Protein AF-X1CIF4-F1 (afdb_monomer_lite)

Structure (mmCIF, N/CA/C/O backbone):
data_AF-X1CIF4-F1
#
_entry.id   AF-X1CIF4-F1
#
loop_
_atom_site.group_PDB
_atom_site.id
_atom_site.type_symbol
_atom_site.label_atom_id
_atom_site.label_alt_id
_atom_site.label_comp_id
_atom_site.label_asym_id
_atom_site.label_entity_id
_atom_site.label_seq_id
_atom_site.pdbx_PDB_ins_code
_atom_site.Cartn_x
_atom_site.Cartn_y
_atom_site.Cartn_z
_atom_site.occupancy
_atom_site.B_iso_or_equiv
_atom_site.auth_seq_id
_atom_site.auth_comp_id
_atom_site.auth_asym_id
_atom_site.auth_atom_id
_atom_site.pdbx_PDB_model_num
ATOM 1 N N . SER A 1 1 ? 12.830 -2.179 -26.660 1.00 57.66 1 SER A N 1
ATOM 2 C CA . SER A 1 1 ? 13.509 -2.215 -25.354 1.00 57.66 1 SER A CA 1
ATOM 3 C C . SER A 1 1 ? 12.675 -3.091 -24.446 1.00 57.66 1 SER A C 1
ATOM 5 O O . SER A 1 1 ? 11.475 -2.859 -24.382 1.00 57.66 1 SER A O 1
ATOM 7 N N . ASN A 1 2 ? 13.250 -4.143 -23.861 1.00 82.19 2 ASN A N 1
ATOM 8 C CA . ASN A 1 2 ? 12.521 -5.115 -23.036 1.00 82.19 2 ASN A CA 1
ATOM 9 C C . ASN A 1 2 ? 12.652 -4.720 -21.555 1.00 82.19 2 ASN A C 1
ATOM 11 O O . ASN A 1 2 ? 13.146 -5.490 -20.737 1.00 82.19 2 ASN A O 1
ATOM 15 N N . MET A 1 3 ? 12.320 -3.461 -21.254 1.00 91.31 3 MET A N 1
ATOM 16 C CA . MET A 1 3 ? 12.403 -2.921 -19.901 1.00 91.31 3 MET A CA 1
ATOM 17 C C . MET A 1 3 ? 11.246 -3.478 -19.066 1.00 91.31 3 MET A C 1
ATOM 19 O O . MET A 1 3 ? 10.124 -3.607 -19.554 1.00 91.31 3 MET A O 1
ATOM 23 N N . ARG A 1 4 ? 11.526 -3.835 -17.814 1.00 93.88 4 ARG A N 1
ATOM 24 C CA . ARG A 1 4 ? 10.533 -4.348 -16.864 1.00 93.88 4 ARG A CA 1
ATOM 25 C C . ARG A 1 4 ? 10.450 -3.397 -15.692 1.00 93.88 4 ARG A C 1
ATOM 27 O O . ARG A 1 4 ? 11.475 -3.061 -15.108 1.00 93.88 4 ARG A O 1
ATOM 34 N N . VAL A 1 5 ? 9.246 -2.957 -15.356 1.00 95.38 5 VAL A N 1
ATOM 35 C CA . VAL A 1 5 ? 9.036 -1.974 -14.293 1.00 95.38 5 VAL A CA 1
ATOM 36 C C . VAL A 1 5 ? 8.219 -2.615 -13.187 1.00 95.38 5 VAL A C 1
ATOM 38 O O . VAL A 1 5 ? 7.121 -3.105 -13.435 1.00 95.38 5 VAL A O 1
ATOM 41 N N . PHE A 1 6 ? 8.752 -2.600 -11.971 1.00 95.81 6 PHE A N 1
ATOM 42 C CA . PHE A 1 6 ? 8.104 -3.146 -10.785 1.00 95.81 6 PHE A CA 1
ATOM 43 C C . PHE A 1 6 ? 7.779 -2.042 -9.797 1.00 95.81 6 PHE A C 1
ATOM 45 O O . PHE A 1 6 ? 8.529 -1.080 -9.671 1.00 95.81 6 PHE A O 1
ATOM 52 N N . VAL A 1 7 ? 6.683 -2.213 -9.070 1.00 96.19 7 VAL A N 1
ATOM 53 C CA . VAL A 1 7 ? 6.239 -1.330 -7.995 1.00 96.19 7 VAL A CA 1
ATOM 54 C C . VAL A 1 7 ? 6.107 -2.154 -6.725 1.00 96.19 7 VAL A C 1
ATOM 56 O O . VAL A 1 7 ? 5.435 -3.183 -6.730 1.00 96.19 7 VAL A O 1
ATOM 59 N N . ASN A 1 8 ? 6.730 -1.681 -5.650 1.00 94.94 8 ASN A N 1
ATOM 60 C CA . ASN A 1 8 ? 6.744 -2.329 -4.344 1.00 94.94 8 ASN A CA 1
ATOM 61 C C . ASN A 1 8 ? 6.330 -1.346 -3.253 1.00 94.94 8 ASN A C 1
ATOM 63 O O . ASN A 1 8 ? 6.756 -0.193 -3.289 1.00 94.94 8 ASN A O 1
ATOM 67 N N . LEU A 1 9 ? 5.572 -1.800 -2.253 1.00 93.12 9 LEU A N 1
ATOM 68 C CA . LEU A 1 9 ? 5.252 -0.994 -1.070 1.00 93.12 9 LEU A CA 1
ATOM 69 C C . LEU A 1 9 ? 6.138 -1.356 0.120 1.00 93.12 9 LEU A C 1
ATOM 71 O O . LEU A 1 9 ? 6.246 -2.519 0.504 1.00 93.12 9 LEU A O 1
ATOM 75 N N . PHE A 1 10 ? 6.665 -0.323 0.766 1.00 92.38 10 PHE A N 1
ATOM 76 C CA . PHE A 1 10 ? 7.373 -0.395 2.034 1.00 92.38 10 PHE A CA 1
ATOM 77 C C . PHE A 1 10 ? 6.732 0.541 3.053 1.00 92.38 10 PHE A C 1
ATOM 79 O O . PHE A 1 10 ? 6.217 1.602 2.698 1.00 92.38 10 PHE A O 1
ATOM 86 N N . ILE A 1 11 ? 6.803 0.162 4.327 1.00 92.62 11 ILE A N 1
ATOM 87 C CA . ILE A 1 11 ? 6.421 1.027 5.441 1.00 92.62 11 ILE A CA 1
ATOM 88 C C . ILE A 1 11 ? 7.686 1.430 6.190 1.00 92.62 11 ILE A C 1
ATOM 90 O O . ILE A 1 11 ? 8.508 0.589 6.550 1.00 92.62 11 ILE A O 1
ATOM 94 N N . TYR A 1 12 ? 7.831 2.723 6.442 1.00 91.38 12 TYR A N 1
ATOM 95 C CA . TYR A 1 12 ? 8.906 3.286 7.243 1.00 91.38 12 TYR A CA 1
ATOM 96 C C . TYR A 1 12 ? 8.331 3.941 8.494 1.00 91.38 12 TYR A C 1
ATOM 98 O O . TYR A 1 12 ? 7.271 4.556 8.452 1.00 91.38 12 TYR A O 1
ATOM 106 N N . VAL A 1 13 ? 9.044 3.825 9.608 1.00 90.00 13 VAL A N 1
ATOM 107 C CA . VAL A 1 13 ? 8.746 4.525 10.859 1.00 90.00 13 VAL A CA 1
ATOM 108 C C . VAL A 1 13 ? 9.735 5.659 11.035 1.00 90.00 13 VAL A C 1
ATOM 110 O O . VAL A 1 13 ? 10.944 5.453 10.914 1.00 90.00 13 VAL A O 1
ATOM 113 N N . THR A 1 14 ? 9.230 6.839 11.374 1.00 88.25 14 THR A N 1
ATOM 114 C CA . THR A 1 14 ? 10.049 7.977 11.786 1.00 88.25 14 THR A CA 1
ATOM 115 C C . THR A 1 14 ? 9.887 8.210 13.286 1.00 88.25 14 THR A C 1
ATOM 117 O O . THR A 1 14 ? 8.774 8.269 13.811 1.00 88.25 14 THR A O 1
ATOM 120 N N . ALA A 1 15 ? 11.010 8.310 14.000 1.00 78.06 15 ALA A N 1
ATOM 121 C CA . ALA A 1 15 ? 11.046 8.332 15.468 1.00 78.06 15 ALA A CA 1
ATOM 122 C C . ALA A 1 15 ? 11.570 9.660 16.047 1.00 78.06 15 ALA A C 1
ATOM 124 O O . ALA A 1 15 ? 12.205 9.671 17.098 1.00 78.06 15 ALA A O 1
ATOM 125 N N . GLY A 1 16 ? 11.322 10.781 15.360 1.00 68.31 16 GLY A N 1
ATOM 126 C CA . GLY A 1 16 ? 11.931 12.068 15.701 1.00 68.31 16 GLY A CA 1
ATOM 127 C C . GLY A 1 16 ? 13.441 12.072 15.426 1.00 68.31 16 GLY A C 1
ATOM 128 O O . GLY A 1 16 ? 14.044 11.043 15.128 1.00 68.31 16 GLY A O 1
ATOM 129 N N . GLU A 1 17 ? 14.055 13.255 15.435 1.00 73.88 17 GLU A N 1
ATOM 130 C CA . GLU A 1 17 ? 15.510 13.431 15.233 1.00 73.88 17 GLU A CA 1
ATOM 131 C C . GLU A 1 17 ? 16.064 12.964 13.867 1.00 73.88 17 GLU A C 1
ATOM 133 O O . GLU A 1 17 ? 17.267 12.787 13.701 1.00 73.88 17 GLU A O 1
ATOM 138 N N . GLY A 1 18 ? 15.203 12.790 12.858 1.00 73.31 18 GLY A N 1
ATOM 139 C CA . GLY A 1 18 ? 15.619 12.396 11.505 1.00 73.31 18 GLY A CA 1
ATOM 140 C C . GLY A 1 18 ? 15.941 10.907 11.346 1.00 73.31 18 GLY A C 1
ATOM 141 O O . GLY A 1 18 ? 16.461 10.504 10.307 1.00 73.31 18 GLY A O 1
ATOM 142 N N . THR A 1 19 ? 15.615 10.076 12.340 1.00 82.44 19 THR A N 1
ATOM 143 C CA . THR A 1 19 ? 15.767 8.622 12.224 1.00 82.44 19 THR A CA 1
ATOM 144 C C . THR A 1 19 ? 14.601 8.031 11.439 1.00 82.44 19 THR A C 1
ATOM 146 O O . THR A 1 19 ? 13.439 8.222 11.804 1.00 82.44 19 THR A O 1
ATOM 149 N N . ILE A 1 20 ? 14.925 7.281 10.384 1.00 87.44 20 ILE A N 1
ATOM 150 C CA . ILE A 1 20 ? 13.972 6.552 9.546 1.00 87.44 20 ILE A CA 1
ATOM 151 C C . ILE A 1 20 ? 14.317 5.062 9.623 1.00 87.44 20 ILE A C 1
ATOM 153 O O . ILE A 1 20 ? 15.439 4.662 9.317 1.00 87.44 20 ILE A O 1
ATOM 157 N N . ILE A 1 21 ? 13.354 4.239 10.032 1.00 89.12 21 ILE A N 1
ATOM 158 C CA . ILE A 1 21 ? 13.513 2.791 10.185 1.00 89.12 21 ILE A CA 1
ATOM 159 C C . ILE A 1 21 ? 12.567 2.099 9.210 1.00 89.12 21 ILE A C 1
ATOM 161 O O . ILE A 1 21 ? 11.353 2.257 9.304 1.00 89.12 21 ILE A O 1
ATOM 165 N N . GLY A 1 22 ? 13.115 1.323 8.276 1.00 90.06 22 GLY A N 1
ATOM 166 C CA . GLY A 1 22 ? 12.312 0.511 7.363 1.00 90.06 22 GLY A CA 1
ATOM 167 C C . GLY A 1 22 ? 11.755 -0.728 8.055 1.00 90.06 22 GLY A C 1
ATOM 168 O O . GLY A 1 22 ? 12.501 -1.482 8.682 1.00 90.06 22 GLY A O 1
ATOM 169 N N . ILE A 1 23 ? 10.452 -0.958 7.915 1.00 91.06 23 ILE A N 1
ATOM 170 C CA . ILE A 1 23 ? 9.812 -2.220 8.278 1.00 91.06 23 ILE A CA 1
ATOM 171 C C . ILE A 1 23 ? 9.918 -3.142 7.066 1.00 91.06 23 ILE A C 1
ATOM 173 O O . ILE A 1 23 ? 9.292 -2.905 6.035 1.00 91.06 23 ILE A O 1
ATOM 177 N N . ILE A 1 24 ? 10.728 -4.195 7.186 1.00 91.31 24 ILE A N 1
ATOM 178 C CA . ILE A 1 24 ? 10.872 -5.194 6.125 1.00 91.31 24 ILE A CA 1
ATOM 179 C C . ILE A 1 24 ? 9.690 -6.168 6.218 1.00 91.31 24 ILE A C 1
ATOM 181 O O . ILE A 1 24 ? 9.560 -6.849 7.243 1.00 91.31 24 ILE A O 1
ATOM 185 N N . PRO A 1 25 ? 8.836 -6.256 5.185 1.00 92.81 25 PRO A N 1
ATOM 186 C CA . PRO A 1 25 ? 7.729 -7.194 5.197 1.00 92.81 25 PRO A CA 1
ATOM 187 C C . PRO A 1 25 ? 8.223 -8.639 5.121 1.00 92.81 25 PRO A C 1
ATOM 189 O O . PRO A 1 25 ? 9.232 -8.946 4.491 1.00 92.81 25 PRO A O 1
ATOM 192 N N . ASN A 1 26 ? 7.452 -9.555 5.701 1.00 92.12 26 ASN A N 1
ATOM 193 C CA . ASN A 1 26 ? 7.654 -10.990 5.505 1.00 92.12 26 ASN A CA 1
ATOM 194 C C . ASN A 1 26 ? 7.344 -11.415 4.060 1.00 92.12 26 ASN A C 1
ATOM 196 O O . ASN A 1 26 ? 7.935 -12.366 3.554 1.00 92.12 26 ASN A O 1
ATOM 200 N N . THR A 1 27 ? 6.406 -10.720 3.415 1.00 90.62 27 THR A N 1
ATOM 201 C CA . THR A 1 27 ? 5.973 -10.951 2.034 1.00 90.62 27 THR A CA 1
ATOM 202 C C . THR A 1 27 ? 5.875 -9.617 1.312 1.00 90.62 27 THR A C 1
ATOM 204 O O . THR A 1 27 ? 5.156 -8.724 1.758 1.00 90.62 27 THR A O 1
ATOM 207 N N . PHE A 1 28 ? 6.599 -9.475 0.206 1.00 89.88 28 PHE A N 1
ATOM 208 C CA . PHE A 1 28 ? 6.585 -8.250 -0.585 1.00 89.88 28 PHE A CA 1
ATOM 209 C C . PHE A 1 28 ? 5.330 -8.181 -1.452 1.00 89.88 28 PHE A C 1
ATOM 211 O O . PHE A 1 28 ? 5.034 -9.115 -2.197 1.00 89.88 28 PHE A O 1
ATOM 218 N N . GLU A 1 29 ? 4.634 -7.050 -1.379 1.00 89.69 29 GLU A N 1
ATOM 219 C CA . GLU A 1 29 ? 3.592 -6.691 -2.335 1.00 89.69 29 GLU A CA 1
ATOM 220 C C . GLU A 1 29 ? 4.264 -6.084 -3.562 1.00 89.69 29 GLU A C 1
ATOM 222 O O . GLU A 1 29 ? 4.818 -4.985 -3.477 1.00 89.69 29 GLU A O 1
ATOM 227 N N . VAL A 1 30 ? 4.239 -6.810 -4.680 1.00 93.06 30 VAL A N 1
ATOM 228 C CA . VAL A 1 30 ? 4.916 -6.440 -5.930 1.00 93.06 30 VAL A CA 1
ATOM 229 C C . VAL A 1 30 ? 3.904 -6.423 -7.070 1.00 93.06 30 VAL A C 1
ATOM 231 O O . VAL A 1 30 ? 3.188 -7.404 -7.270 1.00 93.06 30 VAL A O 1
ATOM 234 N N . ALA A 1 31 ? 3.878 -5.351 -7.862 1.00 95.88 31 ALA A N 1
ATOM 235 C CA . ALA A 1 31 ? 3.192 -5.331 -9.154 1.00 95.88 31 ALA A CA 1
ATOM 236 C C . ALA A 1 31 ? 4.175 -5.046 -10.289 1.00 95.88 31 ALA A C 1
ATOM 238 O O . ALA A 1 31 ? 4.981 -4.124 -10.203 1.00 95.88 31 ALA A O 1
ATOM 239 N N . GLU A 1 32 ? 4.076 -5.811 -11.372 1.00 95.62 32 GLU A N 1
ATOM 240 C CA . GLU A 1 32 ? 4.771 -5.524 -12.627 1.00 95.62 32 GLU A CA 1
ATOM 241 C C . GLU A 1 32 ? 3.866 -4.666 -13.522 1.00 95.62 32 GLU A C 1
ATOM 243 O O . GLU A 1 32 ? 2.692 -4.985 -13.729 1.00 95.62 32 GLU A O 1
ATOM 248 N N . LEU A 1 33 ? 4.398 -3.553 -14.025 1.00 95.25 33 LEU A N 1
ATOM 249 C CA . LEU A 1 33 ? 3.695 -2.669 -14.949 1.00 95.25 33 LEU A CA 1
ATOM 250 C C . LEU A 1 33 ? 3.874 -3.157 -16.386 1.00 95.25 33 LEU A C 1
ATOM 252 O O . LEU A 1 33 ? 4.947 -3.611 -16.783 1.00 95.25 33 LEU A O 1
ATOM 256 N N . ASN A 1 34 ? 2.831 -2.992 -17.191 1.00 95.00 34 ASN A N 1
ATOM 257 C CA . ASN A 1 34 ? 2.822 -3.406 -18.585 1.00 95.00 34 ASN A CA 1
ATOM 258 C C . ASN A 1 34 ? 3.138 -2.221 -19.490 1.00 95.00 34 ASN A C 1
ATOM 260 O O . ASN A 1 34 ? 2.538 -1.154 -19.360 1.00 95.00 34 ASN A O 1
ATOM 264 N N . TYR A 1 35 ? 4.047 -2.418 -20.441 1.00 94.44 35 TYR A N 1
ATOM 265 C CA . TYR A 1 35 ? 4.312 -1.413 -21.461 1.00 94.44 35 TYR A CA 1
ATOM 266 C C . TYR A 1 35 ? 3.137 -1.310 -22.437 1.00 94.44 35 TYR A C 1
ATOM 268 O O . TYR A 1 35 ? 2.756 -2.295 -23.075 1.00 94.44 35 TYR A O 1
ATOM 276 N N . LEU A 1 36 ? 2.593 -0.104 -22.587 1.00 93.56 36 LEU A N 1
ATOM 277 C CA . LEU A 1 36 ? 1.511 0.197 -23.509 1.00 93.56 36 LEU A CA 1
ATOM 278 C C . LEU A 1 36 ? 2.050 0.983 -24.711 1.00 93.56 36 LEU A C 1
ATOM 280 O O . LEU A 1 36 ? 2.346 2.176 -24.628 1.00 93.56 36 LEU A O 1
ATOM 284 N N . SER A 1 37 ? 2.128 0.323 -25.869 1.00 91.38 37 SER A N 1
ATOM 285 C CA . SER A 1 37 ? 2.699 0.912 -27.090 1.00 91.38 37 SER A CA 1
ATOM 286 C C . SER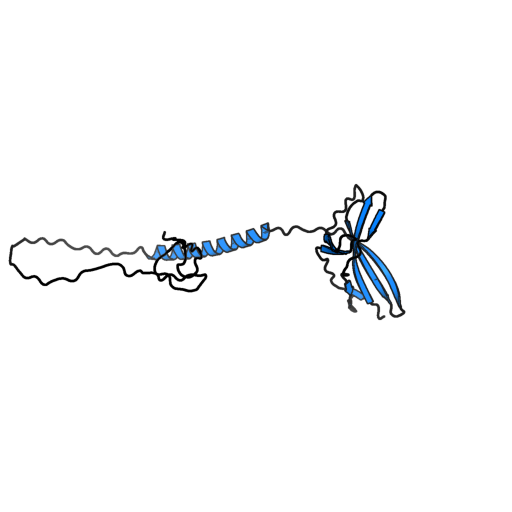 A 1 37 ? 1.905 2.102 -27.642 1.00 91.38 37 SER A C 1
ATOM 288 O O . SER A 1 37 ? 2.423 2.853 -28.460 1.00 91.38 37 SER A O 1
ATOM 290 N N . SER A 1 38 ? 0.642 2.271 -27.239 1.00 93.81 38 SER A N 1
ATOM 291 C CA . SER A 1 38 ? -0.209 3.384 -27.678 1.00 93.81 38 SER A CA 1
ATOM 292 C C . SER A 1 38 ? 0.057 4.695 -26.936 1.00 93.81 38 SER A C 1
ATOM 294 O O . SER A 1 38 ? -0.175 5.756 -27.509 1.00 93.81 38 SER A O 1
ATOM 296 N N . SER A 1 39 ? 0.494 4.636 -25.673 1.00 91.56 39 SER A N 1
ATOM 297 C CA . SER A 1 39 ? 0.762 5.813 -24.830 1.00 91.56 39 SER A CA 1
ATOM 298 C C . SER A 1 39 ? 2.251 6.026 -24.542 1.00 91.56 39 SER A C 1
ATOM 300 O O . SER A 1 39 ? 2.596 7.062 -23.977 1.00 91.56 39 SER A O 1
ATOM 302 N N . ASP A 1 40 ? 3.105 5.074 -24.943 1.00 91.50 40 ASP A N 1
ATOM 303 C CA . ASP A 1 40 ? 4.536 5.010 -24.619 1.00 91.50 40 ASP A CA 1
ATOM 304 C C . ASP A 1 40 ? 4.798 5.079 -23.103 1.00 91.50 40 ASP A C 1
ATOM 306 O O . ASP A 1 40 ? 5.695 5.765 -22.616 1.00 91.50 40 ASP A O 1
ATOM 310 N N . LYS A 1 41 ? 3.948 4.394 -22.328 1.00 92.44 41 LYS A N 1
ATOM 311 C CA . LYS A 1 41 ? 3.984 4.385 -20.861 1.00 92.44 41 LYS A CA 1
ATOM 312 C C . LYS A 1 41 ? 3.882 2.973 -20.311 1.00 92.44 41 LYS A C 1
ATOM 314 O O . LYS A 1 41 ? 3.349 2.075 -20.956 1.00 92.44 41 LYS A O 1
ATOM 319 N N . TYR A 1 42 ? 4.377 2.806 -19.089 1.00 93.50 42 TYR A N 1
ATOM 320 C CA . TYR A 1 42 ? 4.147 1.614 -18.284 1.00 93.50 42 TYR A CA 1
ATOM 321 C C . TYR A 1 42 ? 2.917 1.843 -17.411 1.00 93.50 42 TYR A C 1
ATOM 323 O O . TYR A 1 42 ? 2.869 2.804 -16.645 1.00 93.50 42 TYR A O 1
ATOM 331 N N . GLU A 1 43 ? 1.923 0.973 -17.547 1.00 94.19 43 GLU A N 1
ATOM 332 C CA . GLU A 1 43 ? 0.639 1.076 -16.862 1.00 94.19 43 GLU A CA 1
ATOM 333 C C . GLU A 1 43 ? 0.320 -0.225 -16.121 1.00 94.19 43 GLU A C 1
ATOM 335 O O . GLU A 1 43 ? 0.620 -1.334 -16.570 1.00 94.19 43 GLU A O 1
ATOM 340 N N . GLY A 1 44 ? -0.294 -0.096 -14.953 1.00 92.69 44 GLY A N 1
ATOM 341 C CA . GLY A 1 44 ? -0.659 -1.226 -14.115 1.00 92.69 44 GLY A CA 1
ATOM 342 C C . GLY A 1 44 ? -1.402 -0.768 -12.872 1.00 92.69 44 GLY A C 1
ATOM 343 O O . GLY A 1 44 ? -1.509 0.425 -12.587 1.00 92.69 44 GLY A O 1
ATOM 344 N N . THR A 1 45 ? -1.930 -1.736 -12.139 1.00 92.38 45 THR A N 1
ATOM 345 C CA . THR A 1 45 ? -2.645 -1.505 -10.885 1.00 92.38 45 THR A CA 1
ATOM 346 C C . THR A 1 45 ? -1.864 -2.128 -9.743 1.00 92.38 45 THR A C 1
ATOM 348 O O . THR A 1 45 ? -1.469 -3.288 -9.831 1.00 92.38 45 THR A O 1
ATOM 351 N N . PHE A 1 46 ? -1.695 -1.381 -8.659 1.00 91.88 46 PHE A N 1
ATOM 352 C CA . PHE A 1 46 ? -1.092 -1.861 -7.423 1.00 91.88 46 PHE A CA 1
ATOM 353 C C . PHE A 1 46 ? -2.120 -1.739 -6.298 1.00 91.88 46 PHE A C 1
ATOM 355 O O . PHE A 1 46 ? -2.722 -0.678 -6.128 1.00 91.88 46 PHE A O 1
ATOM 362 N N . THR A 1 47 ? -2.342 -2.821 -5.551 1.00 89.69 47 THR A N 1
ATOM 363 C CA . THR A 1 47 ? -3.272 -2.821 -4.416 1.00 89.69 47 THR A CA 1
ATOM 364 C C . THR A 1 47 ? -2.472 -2.732 -3.130 1.00 89.69 47 THR A C 1
ATOM 366 O O . THR A 1 47 ? -1.676 -3.614 -2.833 1.00 89.69 47 THR A O 1
ATOM 369 N N . ILE A 1 48 ? -2.693 -1.669 -2.362 1.00 89.25 48 ILE A N 1
ATOM 370 C CA . ILE A 1 48 ? -2.101 -1.512 -1.035 1.00 89.25 48 ILE A CA 1
ATOM 371 C C . ILE A 1 48 ? -2.890 -2.408 -0.065 1.00 89.25 48 ILE A C 1
ATOM 373 O O . ILE A 1 48 ? -4.099 -2.199 0.079 1.00 89.25 48 ILE A O 1
ATOM 377 N N . PRO A 1 49 ? -2.267 -3.402 0.595 1.00 89.38 49 PRO A N 1
ATOM 378 C CA . PRO A 1 49 ? -2.954 -4.188 1.613 1.00 89.38 49 PRO A CA 1
ATOM 379 C C . PRO A 1 49 ? -3.239 -3.304 2.825 1.00 89.38 49 PRO A C 1
ATOM 381 O O . PRO A 1 49 ? -2.469 -2.395 3.098 1.00 89.38 49 PRO A O 1
ATOM 384 N N . ILE A 1 50 ? -4.292 -3.581 3.592 1.00 87.75 50 ILE A N 1
ATOM 385 C CA . ILE A 1 50 ? -4.622 -2.818 4.816 1.00 87.75 50 ILE A CA 1
ATOM 386 C C . ILE A 1 50 ? -3.614 -3.042 5.956 1.00 87.75 50 ILE A C 1
ATOM 388 O O . ILE A 1 50 ? -3.410 -2.187 6.813 1.00 87.75 50 ILE A O 1
ATOM 392 N N . THR A 1 51 ? -2.961 -4.205 5.979 1.00 90.38 51 THR A N 1
ATOM 393 C CA . THR A 1 51 ? -1.961 -4.559 6.989 1.00 90.38 51 THR A CA 1
ATOM 394 C C . THR A 1 51 ? -0.789 -5.284 6.348 1.00 90.38 51 THR A C 1
ATOM 396 O O . THR A 1 51 ? -0.930 -5.933 5.314 1.00 90.38 51 THR A O 1
ATOM 399 N N . MET A 1 52 ? 0.375 -5.177 6.981 1.00 91.31 52 MET A N 1
ATOM 400 C CA . MET A 1 52 ? 1.620 -5.799 6.550 1.00 91.31 52 MET A CA 1
ATOM 401 C C . MET A 1 52 ? 2.221 -6.593 7.709 1.00 91.31 52 MET A C 1
ATOM 403 O O . MET A 1 52 ? 2.318 -6.091 8.830 1.00 91.31 52 MET A O 1
ATOM 407 N N . GLN A 1 53 ? 2.639 -7.831 7.447 1.00 93.94 53 GLN A N 1
ATOM 408 C CA . GLN A 1 53 ? 3.327 -8.656 8.440 1.00 93.94 53 GLN A CA 1
ATOM 409 C C . GLN A 1 53 ? 4.839 -8.474 8.360 1.00 93.94 53 GLN A C 1
ATOM 411 O O . GLN A 1 53 ? 5.397 -8.422 7.268 1.00 93.94 53 GLN A O 1
ATOM 416 N N . TYR A 1 54 ? 5.505 -8.452 9.511 1.00 92.88 54 TYR A N 1
ATOM 417 C CA . TYR A 1 54 ? 6.958 -8.349 9.618 1.00 92.88 54 TYR A CA 1
ATOM 418 C C . TYR A 1 54 ? 7.485 -9.160 10.807 1.00 92.88 54 TYR A C 1
ATOM 420 O O . TYR A 1 54 ? 6.772 -9.430 11.779 1.00 92.88 54 TYR A O 1
ATOM 428 N N . SER A 1 55 ? 8.743 -9.580 10.727 1.00 91.75 55 SER A N 1
ATOM 429 C CA . SER A 1 55 ? 9.380 -10.411 11.750 1.00 91.75 55 SER A CA 1
ATOM 430 C C . SER A 1 55 ? 10.048 -9.565 12.832 1.00 91.75 55 SER A C 1
ATOM 432 O O . SER A 1 55 ? 10.720 -8.576 12.549 1.00 91.75 55 SER A O 1
ATOM 434 N N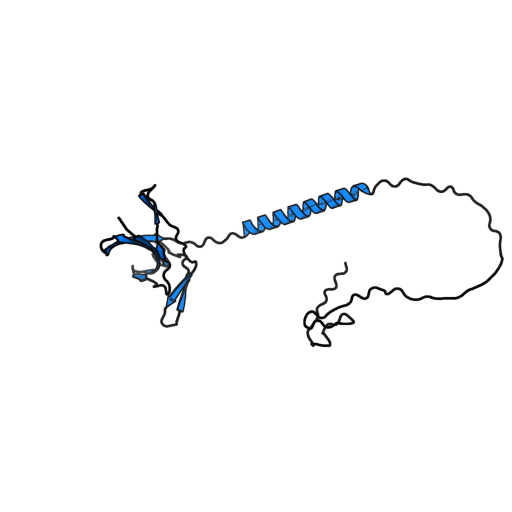 . THR A 1 56 ? 9.897 -9.975 14.092 1.00 88.69 56 THR A N 1
ATOM 435 C CA . THR A 1 56 ? 10.559 -9.368 15.257 1.00 88.69 56 THR A CA 1
ATOM 436 C C . THR A 1 56 ? 11.159 -10.440 16.164 1.00 88.69 56 THR A C 1
ATOM 438 O O . THR A 1 56 ? 10.827 -11.619 16.046 1.00 88.69 56 THR A O 1
ATOM 441 N N . ILE A 1 57 ? 11.975 -10.034 17.144 1.00 90.75 57 ILE A N 1
ATOM 442 C CA . ILE A 1 57 ? 12.493 -10.944 18.183 1.00 90.75 57 ILE A CA 1
ATOM 443 C C . ILE A 1 57 ? 11.387 -11.636 19.000 1.00 90.75 57 ILE A C 1
ATOM 445 O O . ILE A 1 57 ? 11.619 -12.694 19.571 1.00 90.75 57 ILE A O 1
ATOM 449 N N . ALA A 1 58 ? 10.188 -11.046 19.056 1.00 91.6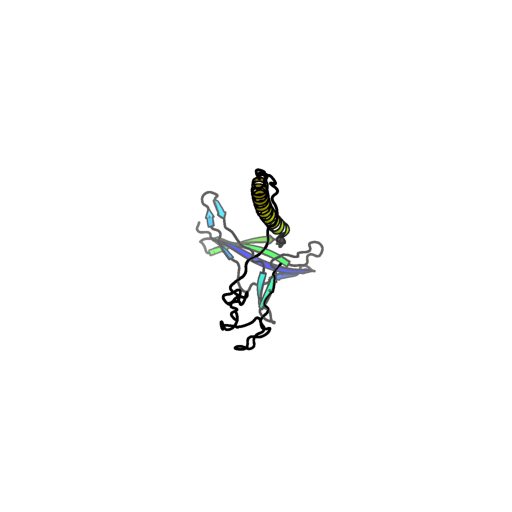9 58 ALA A N 1
ATOM 450 C CA . ALA A 1 58 ? 9.029 -11.585 19.766 1.00 91.69 58 ALA A CA 1
ATOM 451 C C . ALA A 1 58 ? 8.104 -12.414 18.852 1.00 91.69 58 ALA A C 1
ATOM 453 O O . ALA A 1 58 ? 7.017 -12.799 19.274 1.00 91.69 58 ALA A O 1
ATOM 454 N N . GLY A 1 59 ? 8.510 -12.662 17.602 1.00 93.12 59 GLY A N 1
ATOM 455 C CA . GLY A 1 59 ? 7.718 -13.348 16.583 1.00 93.12 59 GLY A CA 1
ATOM 456 C C . GLY A 1 59 ? 7.194 -12.413 15.493 1.00 93.12 59 GLY A C 1
ATOM 457 O O . GLY A 1 59 ? 7.663 -11.281 15.333 1.00 93.12 59 GLY A O 1
ATOM 458 N N . ILE A 1 60 ? 6.228 -12.907 14.721 1.00 94.00 60 ILE A N 1
ATOM 459 C CA . ILE A 1 60 ? 5.602 -12.169 13.618 1.00 94.00 60 ILE A CA 1
ATOM 460 C C . ILE A 1 60 ? 4.620 -11.145 14.190 1.00 94.00 60 ILE A C 1
ATOM 462 O O . ILE A 1 60 ? 3.752 -11.485 14.994 1.00 94.00 60 ILE A O 1
ATOM 466 N N . LYS A 1 61 ? 4.752 -9.890 13.762 1.00 93.19 61 LYS A N 1
ATOM 467 C CA . LYS A 1 61 ? 3.835 -8.794 14.086 1.00 93.19 61 LYS A CA 1
ATOM 468 C C . LYS A 1 61 ? 3.171 -8.269 12.820 1.00 93.19 61 LYS A C 1
ATOM 470 O O . LYS A 1 61 ? 3.653 -8.512 11.718 1.00 93.19 61 LYS A O 1
ATOM 475 N N . SER A 1 62 ? 2.061 -7.559 12.992 1.00 91.69 62 SER A N 1
ATOM 476 C CA . SER A 1 62 ? 1.373 -6.844 11.914 1.00 91.69 62 SER A CA 1
ATOM 477 C C . SER A 1 62 ? 1.403 -5.345 12.187 1.00 91.69 62 SER A C 1
ATOM 479 O O . SER A 1 62 ? 1.292 -4.932 13.341 1.00 91.69 62 SER A O 1
ATOM 481 N N . VAL A 1 63 ? 1.549 -4.548 11.134 1.00 88.56 63 VAL A N 1
ATOM 482 C CA . VAL A 1 63 ? 1.439 -3.086 11.155 1.00 88.56 63 VAL A CA 1
ATOM 483 C C . VAL A 1 63 ? 0.349 -2.660 10.172 1.00 88.56 63 VAL A C 1
ATOM 485 O O . VAL A 1 63 ? 0.181 -3.302 9.133 1.00 88.56 63 VAL A O 1
ATOM 488 N N . SER A 1 64 ? -0.418 -1.620 10.506 1.00 88.19 64 SER A N 1
ATOM 489 C CA . SER A 1 64 ? -1.332 -1.002 9.539 1.00 88.19 64 SER A CA 1
ATOM 490 C C . SER A 1 64 ? -0.523 -0.314 8.440 1.00 88.19 64 SER A C 1
ATOM 492 O O . SER A 1 64 ? 0.534 0.257 8.711 1.00 88.19 64 SER A O 1
ATOM 494 N N . THR A 1 65 ? -0.993 -0.384 7.198 1.00 87.94 65 THR A N 1
ATOM 495 C CA . THR A 1 65 ? -0.407 0.398 6.097 1.00 87.94 65 THR A CA 1
ATOM 496 C C . THR A 1 65 ? -0.982 1.807 6.017 1.00 87.94 65 THR A C 1
ATOM 498 O O . THR A 1 65 ? -0.441 2.632 5.281 1.00 87.94 65 THR A O 1
ATOM 501 N N . ALA A 1 66 ? -2.039 2.104 6.782 1.00 85.94 66 ALA A N 1
ATOM 502 C CA . ALA A 1 66 ? -2.488 3.468 6.985 1.00 85.94 66 ALA A CA 1
ATOM 503 C C . ALA A 1 66 ? -1.359 4.270 7.647 1.00 85.94 66 ALA A C 1
ATOM 505 O O . ALA A 1 66 ? -0.824 3.905 8.694 1.00 85.94 66 ALA A O 1
ATOM 506 N N . THR A 1 67 ? -0.973 5.365 7.010 1.00 81.94 67 THR A N 1
ATOM 507 C CA . THR A 1 67 ? 0.048 6.272 7.509 1.00 81.94 67 THR A CA 1
ATOM 508 C C . THR A 1 67 ? -0.574 7.244 8.493 1.00 81.94 67 THR A C 1
ATOM 510 O O . THR A 1 67 ? -1.441 8.042 8.132 1.00 81.94 67 THR A O 1
ATOM 513 N N . GLU A 1 68 ? -0.064 7.239 9.714 1.00 81.69 68 GLU A N 1
ATOM 514 C CA . GLU A 1 68 ? -0.318 8.274 10.713 1.00 81.69 68 GLU A CA 1
ATOM 515 C C . GLU A 1 68 ? 0.935 9.144 10.840 1.00 81.69 68 GLU A C 1
ATOM 517 O O . GLU A 1 68 ? 1.615 9.129 11.862 1.00 81.69 68 GLU A O 1
ATOM 522 N N . PHE A 1 69 ? 1.315 9.829 9.758 1.00 84.94 69 PHE A N 1
ATOM 523 C CA . PHE A 1 69 ? 2.463 10.734 9.780 1.00 84.94 69 PHE A CA 1
ATOM 524 C C . PHE A 1 69 ? 2.040 12.126 10.248 1.00 84.94 69 PHE A C 1
ATOM 526 O O . PHE A 1 69 ? 1.254 12.806 9.585 1.00 84.94 69 PHE A O 1
ATOM 533 N N . ASP A 1 70 ? 2.595 12.569 11.371 1.00 83.19 70 ASP A N 1
ATOM 534 C CA . ASP A 1 70 ? 2.423 13.920 11.882 1.00 83.19 70 ASP A CA 1
ATOM 535 C C . ASP A 1 70 ? 3.530 14.831 11.339 1.00 83.19 70 ASP A C 1
ATOM 537 O O . ASP A 1 70 ? 4.690 14.773 11.752 1.00 83.19 70 ASP A O 1
ATOM 541 N N . THR A 1 71 ? 3.152 15.727 10.427 1.00 81.94 71 THR A N 1
ATOM 542 C CA . THR A 1 71 ? 4.062 16.700 9.808 1.00 81.94 71 THR A CA 1
ATOM 543 C C . THR A 1 71 ? 4.612 17.738 10.786 1.00 81.94 71 THR A C 1
ATOM 545 O O . THR A 1 71 ? 5.610 18.384 10.484 1.00 81.94 71 THR A O 1
ATOM 548 N N . SER A 1 72 ? 3.964 17.950 11.936 1.00 85.12 72 SER A N 1
ATOM 549 C CA . SER A 1 72 ? 4.427 18.920 12.935 1.00 85.12 72 SER A CA 1
ATOM 550 C C . SER A 1 72 ? 5.588 18.378 13.767 1.00 85.12 72 SER A C 1
ATOM 552 O O . SER A 1 72 ? 6.511 19.119 14.104 1.00 85.12 72 SER A O 1
ATOM 554 N N . THR A 1 73 ? 5.573 17.074 14.049 1.00 84.44 73 THR A N 1
ATOM 555 C CA . THR A 1 73 ? 6.603 16.387 14.838 1.00 84.44 73 THR A CA 1
ATOM 556 C C . THR A 1 73 ? 7.570 15.571 13.974 1.00 84.44 73 THR A C 1
ATOM 558 O O . THR A 1 73 ? 8.607 15.134 14.471 1.00 84.44 73 THR A O 1
ATOM 561 N N . ASN A 1 74 ? 7.278 15.398 12.678 1.00 84.19 74 ASN A N 1
ATOM 562 C CA . ASN A 1 74 ? 7.967 14.484 11.759 1.00 84.19 74 ASN A CA 1
ATOM 563 C C . ASN A 1 74 ? 8.035 13.047 12.299 1.00 84.19 74 ASN A C 1
ATOM 565 O O . ASN A 1 74 ? 9.032 12.340 12.113 1.00 84.19 74 ASN A O 1
ATOM 569 N N . THR A 1 75 ? 6.983 12.612 12.990 1.00 85.19 75 THR A N 1
ATOM 570 C CA . THR A 1 75 ? 6.892 11.276 13.584 1.00 85.19 75 THR A CA 1
ATOM 571 C C . THR A 1 75 ? 5.733 10.494 12.990 1.00 85.19 75 THR A C 1
ATOM 573 O O . THR A 1 75 ? 4.746 11.076 12.542 1.00 85.19 75 THR A O 1
ATOM 576 N N . GLY A 1 76 ? 5.862 9.170 12.980 1.00 87.44 76 GLY A N 1
ATOM 577 C CA . GLY A 1 76 ? 4.791 8.271 12.569 1.00 87.44 76 GLY A CA 1
ATOM 578 C C . GLY A 1 76 ? 5.201 7.303 11.471 1.00 87.44 76 GLY A C 1
ATOM 579 O O . GLY A 1 76 ? 6.375 6.963 11.321 1.00 87.44 76 GLY A O 1
ATOM 580 N N . TYR A 1 77 ? 4.206 6.832 10.725 1.00 89.56 77 TYR A N 1
ATOM 581 C CA . TYR A 1 77 ? 4.377 5.837 9.667 1.00 89.56 77 TYR A CA 1
ATOM 582 C C . TYR A 1 77 ? 4.297 6.492 8.292 1.00 89.56 77 TYR A C 1
ATOM 584 O O . TYR A 1 77 ? 3.379 7.260 8.026 1.00 89.56 77 TYR A O 1
ATOM 592 N N . LEU A 1 78 ? 5.227 6.149 7.406 1.00 90.12 78 LEU A N 1
ATOM 593 C CA . LEU A 1 78 ? 5.275 6.584 6.014 1.00 90.12 78 LEU A CA 1
ATOM 594 C C . LEU A 1 78 ? 5.135 5.376 5.092 1.00 90.12 78 LEU A C 1
ATOM 596 O O . LEU A 1 78 ? 5.871 4.398 5.227 1.00 90.12 78 LEU A O 1
ATOM 600 N N . GLY A 1 79 ? 4.226 5.468 4.127 1.00 91.12 79 GLY A N 1
ATOM 601 C CA . GLY A 1 79 ? 4.154 4.533 3.015 1.00 91.12 79 GLY A CA 1
ATOM 602 C C . GLY A 1 79 ? 5.107 4.997 1.927 1.00 91.12 79 GLY A C 1
ATOM 603 O O . GLY A 1 79 ? 5.100 6.168 1.558 1.00 91.12 79 GLY A O 1
ATOM 604 N N . VAL A 1 80 ? 5.940 4.104 1.410 1.00 92.50 80 VAL A N 1
ATOM 605 C CA . VAL A 1 80 ? 6.869 4.415 0.323 1.00 92.50 80 VAL A CA 1
ATOM 606 C C . VAL A 1 80 ? 6.681 3.392 -0.780 1.00 92.50 80 VAL A C 1
ATOM 608 O O . VAL A 1 80 ? 6.856 2.195 -0.556 1.00 92.50 80 VAL A O 1
ATOM 611 N N . LEU A 1 81 ? 6.329 3.865 -1.974 1.00 93.81 81 LEU A N 1
ATOM 612 C CA . LEU A 1 81 ? 6.396 3.047 -3.177 1.00 93.81 81 LEU A CA 1
ATOM 613 C C . LEU A 1 81 ? 7.794 3.148 -3.766 1.00 93.81 81 LEU A C 1
ATOM 615 O O . LEU A 1 81 ? 8.243 4.243 -4.100 1.00 93.81 81 LEU A O 1
ATOM 619 N N . ILE A 1 82 ? 8.451 2.005 -3.913 1.00 94.62 82 ILE A N 1
ATOM 620 C CA . ILE A 1 82 ? 9.707 1.882 -4.644 1.00 94.62 82 ILE A CA 1
ATOM 621 C C . ILE A 1 82 ? 9.382 1.320 -6.021 1.00 94.62 82 ILE A C 1
ATOM 623 O O . ILE A 1 82 ? 8.809 0.235 -6.143 1.00 94.62 82 ILE A O 1
ATOM 627 N N . ILE A 1 83 ? 9.730 2.086 -7.048 1.00 95.56 83 ILE A N 1
ATOM 628 C CA . ILE A 1 83 ? 9.554 1.735 -8.450 1.00 95.56 83 ILE A CA 1
ATOM 629 C C . ILE A 1 83 ? 10.930 1.408 -9.010 1.00 95.56 83 ILE A C 1
ATOM 631 O O . ILE A 1 83 ? 11.799 2.276 -9.032 1.00 95.56 83 ILE A O 1
ATOM 635 N N . THR A 1 84 ? 11.115 0.180 -9.479 1.00 95.88 84 THR A N 1
ATOM 636 C CA . THR A 1 84 ? 12.385 -0.283 -10.045 1.00 95.88 84 THR A CA 1
ATOM 637 C C . THR A 1 84 ? 12.189 -0.606 -11.517 1.00 95.88 84 THR A C 1
ATOM 639 O O . THR A 1 84 ? 11.375 -1.464 -11.864 1.00 95.88 84 THR A O 1
ATOM 642 N N . ALA A 1 85 ? 12.928 0.078 -12.385 1.00 95.62 85 ALA A N 1
ATOM 643 C CA . ALA A 1 85 ? 12.948 -0.166 -13.819 1.00 95.62 85 ALA A CA 1
ATOM 644 C C . ALA A 1 85 ? 14.223 -0.929 -14.181 1.00 95.62 85 ALA A C 1
ATOM 646 O O . ALA A 1 85 ? 15.312 -0.374 -14.092 1.00 95.62 85 ALA A O 1
ATOM 647 N N . TYR A 1 86 ? 14.087 -2.190 -14.584 1.00 94.94 86 TYR A N 1
ATOM 648 C CA . TYR A 1 86 ? 15.186 -3.010 -15.086 1.00 94.94 86 TYR A CA 1
ATOM 649 C C . TYR A 1 86 ? 15.278 -2.896 -16.598 1.00 94.94 86 TYR A C 1
ATOM 651 O O . TYR A 1 86 ? 14.291 -3.143 -17.298 1.00 94.94 86 TYR A O 1
ATOM 659 N N . ASP A 1 87 ? 16.459 -2.571 -17.105 1.00 93.25 87 ASP A N 1
ATOM 660 C CA . ASP A 1 87 ? 16.730 -2.606 -18.534 1.00 93.25 87 ASP A CA 1
ATOM 661 C C . ASP A 1 87 ? 17.047 -4.036 -19.018 1.00 93.25 87 ASP A C 1
ATOM 663 O O . ASP A 1 87 ? 17.121 -5.003 -18.254 1.00 93.25 87 ASP A O 1
ATOM 667 N N . SER A 1 88 ? 17.217 -4.188 -20.331 1.00 89.44 88 SER A N 1
ATOM 668 C CA . SER A 1 88 ? 17.574 -5.473 -20.942 1.00 89.44 88 SER A CA 1
ATOM 669 C C . SER A 1 88 ? 19.055 -5.849 -20.807 1.00 89.44 88 SER A C 1
ATOM 671 O O . SER A 1 88 ? 19.428 -6.958 -21.182 1.00 89.44 88 SER A O 1
ATOM 673 N N . GLU A 1 89 ? 19.895 -4.936 -20.328 1.00 91.38 89 GLU A N 1
ATOM 674 C CA . GLU A 1 89 ? 21.346 -5.089 -20.170 1.00 91.38 89 GLU A CA 1
ATOM 675 C C . GLU A 1 89 ? 21.739 -5.445 -18.723 1.00 91.38 89 GLU A C 1
ATOM 677 O O . GLU A 1 89 ? 22.901 -5.737 -18.444 1.00 91.38 89 GLU A O 1
ATOM 682 N N . GLY A 1 90 ? 20.757 -5.502 -17.818 1.00 85.69 90 GLY A N 1
ATOM 683 C CA . GLY A 1 90 ? 20.929 -5.814 -16.401 1.00 85.69 90 GLY A CA 1
ATOM 684 C C . GLY A 1 90 ? 21.121 -4.584 -15.510 1.00 85.69 90 GLY A C 1
ATOM 685 O O . GLY A 1 90 ? 21.333 -4.749 -14.309 1.00 85.69 90 GLY A O 1
ATOM 686 N N . GLY A 1 91 ? 21.044 -3.376 -16.068 1.00 93.25 91 GLY A N 1
ATOM 687 C CA . GLY A 1 91 ? 20.957 -2.130 -15.319 1.00 93.25 91 GLY A CA 1
ATOM 688 C C . GLY A 1 91 ? 19.581 -1.942 -14.682 1.00 93.25 91 GLY A C 1
ATOM 689 O O . GLY A 1 91 ? 18.579 -2.527 -15.109 1.00 93.25 91 GLY A O 1
ATOM 690 N N . SER A 1 92 ? 19.533 -1.127 -13.630 1.00 94.50 92 SER A N 1
ATOM 691 C CA . SER A 1 92 ? 18.284 -0.765 -12.967 1.00 94.50 92 SER A CA 1
ATOM 692 C C . SER A 1 92 ? 18.302 0.670 -12.464 1.00 94.50 92 SER A C 1
ATOM 694 O O . SER A 1 92 ? 19.270 1.071 -11.817 1.00 94.50 92 SER A O 1
ATOM 696 N N . ASP A 1 93 ? 17.198 1.381 -12.672 1.00 95.69 93 ASP A N 1
ATOM 697 C CA . ASP A 1 93 ? 16.925 2.677 -12.055 1.00 95.69 93 ASP A CA 1
ATOM 698 C C . ASP A 1 93 ? 15.827 2.539 -10.994 1.00 95.69 93 ASP A C 1
ATOM 700 O O . ASP A 1 93 ? 14.855 1.800 -11.176 1.00 95.69 93 ASP A O 1
ATOM 704 N N . GLU A 1 94 ? 15.968 3.270 -9.889 1.00 95.44 94 GLU A N 1
ATOM 705 C CA . GLU A 1 94 ? 15.031 3.247 -8.763 1.00 95.44 94 GLU A CA 1
ATOM 706 C C . GLU A 1 94 ? 14.442 4.633 -8.490 1.00 95.44 94 GLU A C 1
ATOM 708 O O . GLU A 1 94 ? 15.147 5.643 -8.446 1.00 95.44 94 GLU A O 1
ATOM 713 N N . PHE A 1 95 ? 13.132 4.670 -8.251 1.00 94.44 95 PHE A N 1
ATOM 714 C CA . PHE A 1 95 ? 12.380 5.874 -7.917 1.00 94.44 95 PHE A CA 1
ATOM 715 C C . PHE A 1 95 ? 11.540 5.621 -6.668 1.00 94.44 95 PHE A C 1
ATOM 717 O O . PHE A 1 95 ? 10.929 4.564 -6.531 1.00 94.44 95 PHE A O 1
ATOM 724 N N . ALA A 1 96 ? 11.468 6.604 -5.772 1.00 93.75 96 ALA A N 1
ATOM 725 C CA . ALA A 1 96 ? 10.660 6.517 -4.562 1.00 93.75 96 ALA A CA 1
ATOM 726 C C . ALA A 1 96 ? 9.527 7.547 -4.588 1.00 93.75 96 ALA A C 1
ATOM 728 O O . ALA A 1 96 ? 9.749 8.724 -4.876 1.00 93.75 96 ALA A O 1
ATOM 729 N N . ILE A 1 97 ? 8.318 7.109 -4.240 1.00 92.62 97 ILE A N 1
ATOM 730 C CA . ILE A 1 97 ? 7.161 7.977 -4.013 1.00 92.62 97 ILE A CA 1
ATOM 731 C C . ILE A 1 97 ? 6.736 7.820 -2.558 1.00 92.62 97 ILE A C 1
ATOM 733 O O . ILE A 1 97 ? 6.374 6.727 -2.126 1.00 92.62 97 ILE A O 1
ATOM 737 N N . ILE A 1 98 ? 6.761 8.920 -1.808 1.00 90.06 98 ILE A N 1
ATOM 738 C CA . ILE A 1 98 ? 6.249 8.964 -0.436 1.00 90.06 98 ILE A CA 1
ATOM 739 C C . ILE A 1 98 ? 4.735 9.172 -0.496 1.00 90.06 98 ILE A C 1
ATOM 741 O O . ILE A 1 98 ? 4.251 10.092 -1.156 1.00 90.06 98 ILE A O 1
ATOM 745 N N . LEU A 1 99 ? 3.995 8.316 0.197 1.00 87.56 99 LEU A N 1
ATOM 746 C CA . LEU A 1 99 ? 2.542 8.315 0.268 1.00 87.56 99 LEU A CA 1
ATOM 747 C C . LEU A 1 99 ? 2.066 8.647 1.681 1.00 87.56 99 LEU A C 1
ATOM 749 O O . LEU A 1 99 ? 2.628 8.172 2.667 1.00 87.56 99 LEU A O 1
ATOM 753 N N . ILE A 1 100 ? 0.958 9.386 1.746 1.00 84.31 100 ILE A N 1
ATOM 754 C CA . ILE A 1 100 ? 0.098 9.450 2.928 1.00 84.31 100 ILE A CA 1
ATOM 755 C C . ILE A 1 100 ? -1.129 8.585 2.614 1.00 84.31 100 ILE A C 1
ATOM 757 O O . ILE A 1 100 ? -1.996 8.973 1.833 1.00 84.31 100 ILE A O 1
ATOM 761 N N . ILE A 1 101 ? -1.152 7.377 3.167 1.00 84.50 101 ILE A N 1
ATOM 762 C CA . ILE A 1 101 ? -2.215 6.385 3.021 1.00 84.50 101 ILE A CA 1
ATOM 763 C C . ILE A 1 101 ? -3.198 6.594 4.173 1.00 84.50 101 ILE A C 1
ATOM 765 O O . ILE A 1 101 ? -2.874 6.343 5.325 1.00 84.50 101 ILE A O 1
ATOM 769 N N . SER A 1 102 ? -4.410 7.051 3.886 1.00 80.25 102 SER A N 1
ATOM 770 C CA . SER A 1 102 ? -5.467 7.150 4.895 1.00 80.25 102 SER A CA 1
ATOM 771 C C . SER A 1 102 ? -6.481 6.040 4.659 1.00 80.25 102 SER A C 1
ATOM 773 O O . SER A 1 102 ? -6.978 5.884 3.542 1.00 80.25 102 SER A O 1
ATOM 775 N N . GLU A 1 103 ? -6.800 5.273 5.702 1.00 69.69 103 GLU A N 1
ATOM 776 C CA . GLU A 1 103 ? -8.001 4.444 5.682 1.00 69.69 103 GLU A CA 1
ATOM 777 C C . GLU A 1 103 ? -9.208 5.382 5.654 1.00 69.69 103 GLU A C 1
ATOM 779 O O . GLU A 1 103 ? -9.519 6.050 6.641 1.00 69.69 103 GLU A O 1
ATOM 784 N N . GLN A 1 104 ? -9.888 5.459 4.509 1.00 65.00 104 GLN A N 1
ATOM 785 C CA . GLN A 1 104 ? -11.214 6.053 4.506 1.00 65.00 104 GLN A CA 1
ATOM 786 C C . GLN A 1 104 ? -12.130 5.122 5.304 1.00 65.00 104 GLN A C 1
ATOM 788 O O . GLN A 1 104 ? -12.278 3.957 4.919 1.00 65.00 104 GLN A O 1
ATOM 793 N N . PRO A 1 105 ? -12.750 5.590 6.401 1.00 64.12 105 PRO A N 1
ATOM 794 C CA . PRO A 1 105 ? -13.751 4.789 7.074 1.00 64.12 105 PRO A CA 1
ATOM 795 C C . PRO A 1 105 ? -14.870 4.521 6.070 1.00 64.12 105 PRO A C 1
ATOM 797 O O . PRO A 1 105 ? -15.381 5.447 5.436 1.00 64.12 105 PRO A O 1
ATOM 800 N N . ILE A 1 106 ? -15.236 3.251 5.897 1.00 66.81 106 ILE A N 1
ATOM 801 C CA . ILE A 1 106 ? -16.412 2.893 5.107 1.00 66.81 106 ILE A CA 1
ATOM 802 C C . ILE A 1 106 ? -17.606 3.562 5.791 1.00 66.81 106 ILE A C 1
ATOM 804 O O . ILE A 1 106 ? -17.995 3.175 6.894 1.00 66.81 106 ILE A O 1
ATOM 808 N N . ASP A 1 107 ? -18.163 4.594 5.159 1.00 74.12 107 ASP A N 1
ATOM 809 C CA . ASP A 1 107 ? -19.327 5.290 5.689 1.00 74.12 107 ASP A CA 1
ATOM 810 C C . ASP A 1 107 ? -20.567 4.401 5.530 1.00 74.12 107 ASP A C 1
ATOM 812 O O . ASP A 1 107 ? -21.247 4.385 4.497 1.00 74.12 107 ASP A O 1
ATOM 816 N N . PHE A 1 108 ? -20.866 3.634 6.580 1.00 82.00 108 PHE A N 1
ATOM 817 C CA . PHE A 1 108 ? -22.050 2.781 6.652 1.00 82.00 108 PHE A CA 1
ATOM 818 C C . PHE A 1 108 ? -23.364 3.572 6.541 1.00 82.00 108 PHE A C 1
ATOM 820 O O . PHE A 1 108 ? -24.403 2.957 6.295 1.00 82.00 108 PHE A O 1
ATOM 827 N N . SER A 1 109 ? -23.344 4.909 6.654 1.00 85.06 109 SER A N 1
ATOM 828 C CA . SER A 1 109 ? -24.516 5.766 6.440 1.00 85.06 109 SER A CA 1
ATOM 829 C C . SER A 1 109 ? -25.160 5.516 5.074 1.00 85.06 109 SER A C 1
ATOM 831 O O . SER A 1 109 ? -26.371 5.309 4.992 1.00 85.06 109 SER A O 1
ATOM 833 N N . PHE A 1 110 ? -24.364 5.410 4.002 1.00 82.25 110 PHE A N 1
ATOM 834 C CA . PHE A 1 110 ? -24.893 5.148 2.658 1.00 82.25 110 PHE A CA 1
ATOM 835 C C . PHE A 1 110 ? -25.574 3.779 2.547 1.00 82.25 110 PHE A C 1
ATOM 837 O O . PHE A 1 110 ? -26.633 3.661 1.930 1.00 82.25 110 PHE A O 1
ATOM 844 N N . ILE A 1 111 ? -25.007 2.752 3.185 1.00 86.62 111 ILE A N 1
ATOM 845 C CA . ILE A 1 111 ? -25.575 1.398 3.189 1.00 86.62 111 ILE A CA 1
ATOM 846 C C . ILE A 1 111 ? -26.899 1.384 3.965 1.00 86.62 111 ILE A C 1
ATOM 848 O O . ILE A 1 111 ? -27.890 0.831 3.486 1.00 86.62 111 ILE A O 1
ATOM 852 N N . ILE A 1 112 ? -26.949 2.047 5.124 1.00 92.38 112 ILE A N 1
ATOM 853 C CA . ILE A 1 112 ? -28.163 2.163 5.943 1.00 92.38 112 ILE A CA 1
ATOM 854 C C . ILE A 1 112 ? -29.268 2.905 5.177 1.00 92.38 112 ILE A C 1
ATOM 856 O O . ILE A 1 112 ? -30.413 2.450 5.172 1.00 92.38 112 ILE A O 1
ATOM 860 N N . ILE A 1 113 ? -28.941 3.998 4.478 1.00 92.38 113 ILE A N 1
ATOM 861 C CA . ILE A 1 113 ? -29.903 4.750 3.656 1.00 92.38 113 ILE A CA 1
ATOM 862 C C . ILE A 1 113 ? -30.498 3.856 2.559 1.00 92.38 113 ILE A C 1
ATOM 864 O O . ILE A 1 113 ? -31.719 3.834 2.395 1.00 92.38 113 ILE A O 1
ATOM 868 N N . ILE A 1 114 ? -29.676 3.077 1.846 1.00 92.75 114 ILE A N 1
ATOM 869 C CA . ILE A 1 114 ? -30.156 2.155 0.802 1.00 92.75 114 ILE A CA 1
ATOM 870 C C . ILE A 1 114 ? -31.125 1.121 1.393 1.00 92.75 114 ILE A C 1
ATOM 872 O O . ILE A 1 114 ? -32.202 0.901 0.838 1.00 92.75 114 ILE A O 1
ATOM 876 N N . VAL A 1 115 ? -30.789 0.525 2.541 1.00 95.44 115 VAL A N 1
ATOM 877 C CA . VAL A 1 115 ? -31.648 -0.465 3.212 1.00 95.44 115 VAL A CA 1
ATOM 878 C C . VAL A 1 115 ? -32.990 0.149 3.624 1.00 95.44 115 VAL A C 1
ATOM 880 O O . VAL A 1 115 ? -34.039 -0.440 3.358 1.00 95.44 115 VAL A O 1
ATOM 883 N N . LEU A 1 116 ? -32.986 1.350 4.211 1.00 95.75 116 LEU A N 1
ATOM 884 C CA . LEU A 1 116 ? -34.215 2.047 4.605 1.00 95.75 116 LEU A CA 1
ATOM 885 C C . LEU A 1 116 ? -35.101 2.393 3.403 1.00 95.75 116 LEU A C 1
ATOM 887 O O . LEU A 1 116 ? -36.320 2.237 3.481 1.00 95.75 116 LEU A O 1
ATOM 891 N N . VAL A 1 117 ? -34.509 2.809 2.280 1.00 96.19 117 VAL A N 1
ATOM 892 C CA . VAL A 1 117 ? -35.250 3.082 1.039 1.00 96.19 117 VAL A CA 1
ATOM 893 C C . VAL A 1 117 ? -35.906 1.810 0.506 1.00 96.19 117 VAL A C 1
ATOM 895 O O . VAL A 1 117 ? -37.087 1.831 0.165 1.00 96.19 117 VAL A O 1
ATOM 898 N N . VAL A 1 118 ? -35.186 0.685 0.481 1.00 96.62 118 VAL A N 1
ATOM 899 C CA . VAL A 1 118 ? -35.731 -0.596 0.005 1.00 96.62 118 VAL A CA 1
ATOM 900 C C . VAL A 1 118 ? -36.879 -1.076 0.896 1.00 96.62 118 VAL A C 1
ATOM 902 O O . VAL A 1 118 ? -37.943 -1.425 0.382 1.00 96.62 118 VAL A O 1
ATOM 905 N N . ILE A 1 119 ? -36.716 -1.028 2.223 1.00 96.75 119 ILE A N 1
ATOM 906 C CA . ILE A 1 119 ? -37.785 -1.367 3.177 1.00 96.75 119 ILE A CA 1
ATOM 907 C C . ILE A 1 119 ? -38.987 -0.433 2.988 1.00 96.75 119 ILE A C 1
ATOM 909 O O . ILE A 1 119 ? -40.129 -0.895 2.968 1.00 96.75 119 ILE A O 1
ATOM 913 N N . GLY A 1 120 ? -38.741 0.864 2.785 1.00 96.31 120 GLY A N 1
ATOM 914 C CA . GLY A 1 120 ? -39.775 1.857 2.509 1.00 96.31 120 GLY A CA 1
ATOM 915 C C . GLY A 1 120 ? -40.568 1.553 1.238 1.00 96.31 120 GLY A C 1
ATOM 916 O O . GLY A 1 120 ? -41.796 1.598 1.263 1.00 96.31 120 GLY A O 1
ATOM 917 N N . ILE A 1 121 ? -39.899 1.175 0.144 1.00 96.25 121 ILE A N 1
ATOM 918 C CA . ILE A 1 121 ? -40.552 0.818 -1.126 1.00 96.25 121 ILE A CA 1
ATOM 919 C C . ILE A 1 121 ? -41.401 -0.447 -0.966 1.00 96.25 121 ILE A C 1
ATOM 921 O O . ILE A 1 121 ? -42.554 -0.468 -1.402 1.00 96.25 121 ILE A O 1
ATOM 925 N N . ILE A 1 122 ? -40.866 -1.486 -0.317 1.00 96.25 122 ILE A N 1
ATOM 926 C CA . ILE A 1 122 ? -41.592 -2.743 -0.080 1.00 96.25 122 ILE A CA 1
ATOM 927 C C . ILE A 1 122 ? -42.818 -2.488 0.806 1.00 96.25 122 ILE A C 1
ATOM 929 O O . ILE A 1 122 ? -43.923 -2.931 0.482 1.00 96.25 122 ILE A O 1
ATOM 933 N N . GLY A 1 123 ? -42.647 -1.724 1.889 1.00 94.75 123 GLY A N 1
ATOM 934 C CA . GLY A 1 123 ? -43.733 -1.341 2.788 1.00 94.75 123 GLY A CA 1
ATOM 935 C C . GLY A 1 123 ? -44.807 -0.510 2.085 1.00 94.75 123 GLY A C 1
ATOM 936 O O . GLY A 1 123 ? -45.997 -0.791 2.226 1.00 94.75 123 GLY A O 1
ATOM 937 N N . PHE A 1 124 ? -44.406 0.463 1.265 1.00 94.75 124 PHE A N 1
ATOM 938 C CA . PHE A 1 124 ? -45.327 1.308 0.507 1.00 94.75 124 PHE A CA 1
ATOM 939 C C . PHE A 1 124 ? -46.111 0.509 -0.542 1.00 94.75 124 PHE A C 1
ATOM 941 O O . PHE A 1 124 ? -47.331 0.644 -0.642 1.00 94.75 124 PHE A O 1
ATOM 948 N N . ALA A 1 125 ? -45.448 -0.392 -1.272 1.00 93.12 125 ALA A N 1
ATOM 949 C CA . ALA A 1 125 ? -46.112 -1.291 -2.213 1.00 93.12 125 ALA A CA 1
ATOM 950 C C . ALA A 1 125 ? -47.119 -2.216 -1.504 1.00 93.12 125 ALA A C 1
ATOM 952 O O . ALA A 1 125 ? -48.261 -2.351 -1.953 1.00 93.12 125 ALA A O 1
ATOM 953 N N . GLY A 1 126 ? -46.739 -2.797 -0.360 1.00 92.94 126 GLY A N 1
ATOM 954 C CA . GLY A 1 126 ? -47.634 -3.610 0.468 1.00 92.94 126 GLY A CA 1
ATOM 955 C C . GLY A 1 126 ? -48.847 -2.824 0.978 1.00 92.94 126 GLY A C 1
ATOM 956 O O . GLY A 1 126 ? -49.982 -3.301 0.893 1.00 92.94 126 GLY A O 1
ATOM 957 N N . MET A 1 127 ? -48.629 -1.587 1.431 1.00 91.56 127 MET A N 1
ATOM 958 C CA . MET A 1 127 ? -49.682 -0.677 1.886 1.00 91.56 127 MET A CA 1
ATOM 959 C C . MET A 1 127 ? -50.677 -0.358 0.760 1.00 91.56 127 MET A C 1
ATOM 961 O O . MET A 1 127 ? -51.887 -0.471 0.962 1.00 91.56 127 MET A O 1
ATOM 965 N N . LEU A 1 128 ? -50.199 -0.031 -0.445 1.00 92.12 128 LEU A N 1
ATOM 966 C CA . LEU A 1 128 ? -51.065 0.234 -1.600 1.00 92.12 128 LEU A CA 1
ATOM 967 C C . LEU A 1 128 ? -51.935 -0.979 -1.966 1.00 92.12 128 LEU A C 1
ATOM 969 O O . LEU A 1 128 ? -53.138 -0.828 -2.201 1.00 92.12 128 LEU A O 1
ATOM 973 N N . ILE A 1 129 ? -51.365 -2.189 -1.955 1.00 91.25 129 ILE A N 1
ATOM 974 C CA . ILE A 1 129 ? -52.108 -3.432 -2.220 1.00 91.25 129 ILE A CA 1
ATOM 975 C C . ILE A 1 129 ? -53.182 -3.670 -1.146 1.00 91.25 129 ILE A C 1
ATOM 977 O O . ILE A 1 129 ? -54.315 -4.050 -1.466 1.00 91.25 129 ILE A O 1
ATOM 981 N N . TYR A 1 130 ? -52.856 -3.423 0.124 1.00 92.12 130 TYR A N 1
ATOM 982 C CA . TYR A 1 130 ? -53.794 -3.561 1.237 1.00 92.12 130 TYR A CA 1
ATOM 983 C C . TYR A 1 130 ? -54.994 -2.609 1.107 1.00 92.12 130 TYR A C 1
ATOM 985 O O . TYR A 1 130 ? -56.149 -3.046 1.185 1.00 92.12 130 TYR A O 1
ATOM 993 N N . PHE A 1 131 ? -54.753 -1.324 0.831 1.00 85.44 131 PHE A N 1
ATOM 994 C CA . PHE A 1 131 ? -55.830 -0.343 0.656 1.00 85.44 131 PHE A CA 1
ATOM 995 C C . PHE A 1 131 ? -56.690 -0.619 -0.585 1.00 85.44 131 PHE A C 1
ATOM 997 O O . PHE A 1 131 ? -57.919 -0.521 -0.507 1.00 85.44 131 PHE A O 1
ATOM 1004 N N . ALA A 1 132 ? -56.084 -1.058 -1.693 1.00 83.69 132 ALA A N 1
ATOM 1005 C CA . ALA A 1 132 ? -56.816 -1.451 -2.898 1.00 83.69 132 ALA A CA 1
ATOM 1006 C C . ALA A 1 132 ? -57.756 -2.649 -2.656 1.00 83.69 132 ALA A C 1
ATOM 1008 O O . ALA A 1 132 ? -58.860 -2.703 -3.205 1.00 83.69 132 ALA A O 1
ATOM 1009 N N . LYS A 1 133 ? -57.361 -3.605 -1.801 1.00 80.81 133 LYS A N 1
ATOM 1010 C CA . LYS A 1 133 ? -58.235 -4.714 -1.380 1.00 80.81 133 LYS A CA 1
ATOM 1011 C C . LYS A 1 133 ? -59.360 -4.255 -0.450 1.00 80.81 133 LYS A C 1
ATOM 1013 O O . LYS A 1 133 ? -60.480 -4.753 -0.572 1.00 80.81 133 LYS A O 1
ATOM 1018 N N . LYS A 1 134 ? -59.096 -3.303 0.452 1.00 78.56 134 LYS A N 1
ATOM 1019 C CA . LYS A 1 134 ? -60.089 -2.800 1.417 1.00 78.56 134 LYS A CA 1
ATOM 1020 C C . LYS A 1 134 ? -61.240 -2.043 0.741 1.00 78.56 134 LYS A C 1
ATOM 1022 O O . LYS A 1 134 ? -62.390 -2.242 1.123 1.00 78.56 134 LYS A O 1
ATOM 1027 N N . GLN A 1 135 ? -60.966 -1.247 -0.296 1.00 64.50 135 GLN A N 1
ATOM 1028 C CA . GLN A 1 135 ? -62.001 -0.477 -1.008 1.00 64.50 135 GLN A CA 1
ATOM 1029 C C . GLN A 1 135 ? -63.037 -1.338 -1.753 1.00 64.50 135 GLN A C 1
ATOM 1031 O O . GLN A 1 135 ? -64.160 -0.891 -1.965 1.00 64.50 135 GLN A O 1
ATOM 1036 N N . LYS A 1 136 ? -62.719 -2.584 -2.126 1.00 57.75 136 LYS A N 1
ATOM 1037 C CA . LYS A 1 136 ? -63.651 -3.447 -2.878 1.00 57.75 136 LYS A CA 1
ATOM 1038 C C . LYS A 1 136 ? -64.736 -4.119 -2.021 1.00 57.75 136 LYS A C 1
ATOM 1040 O O . LYS A 1 136 ? -65.621 -4.754 -2.583 1.00 57.75 136 LYS A O 1
ATOM 1045 N N . ARG A 1 137 ? -64.702 -3.998 -0.685 1.00 55.81 137 ARG A N 1
ATOM 1046 C CA . ARG A 1 137 ? -65.646 -4.690 0.223 1.00 55.81 137 ARG A CA 1
ATOM 1047 C C . ARG A 1 137 ? -66.924 -3.907 0.570 1.00 55.81 137 ARG A C 1
ATOM 1049 O O . ARG A 1 137 ? -67.767 -4.440 1.280 1.00 55.81 137 ARG A O 1
ATOM 1056 N N . SER A 1 138 ? -67.121 -2.687 0.066 1.00 49.50 138 SER A N 1
ATOM 1057 C CA . SER A 1 138 ? -68.294 -1.856 0.390 1.00 49.50 138 SER A CA 1
ATOM 1058 C C . SER A 1 138 ? -69.317 -1.761 -0.753 1.00 49.50 138 SER A C 1
ATOM 1060 O O . SER A 1 138 ? -69.484 -0.694 -1.336 1.00 49.50 138 SER A O 1
ATOM 1062 N N . LYS A 1 139 ? -70.019 -2.853 -1.075 1.00 53.19 139 LYS A N 1
ATOM 1063 C CA . LYS A 1 139 ? -71.381 -2.812 -1.650 1.00 53.19 139 LYS A CA 1
ATOM 1064 C C . LYS A 1 139 ? -72.125 -4.076 -1.212 1.00 53.19 139 LYS A C 1
ATOM 1066 O O . LYS A 1 139 ? -71.998 -5.115 -1.848 1.00 53.19 139 LYS A O 1
ATOM 1071 N N . ILE A 1 140 ? -72.866 -3.987 -0.108 1.00 49.38 140 ILE A N 1
ATOM 1072 C CA . ILE A 1 140 ? -73.834 -5.010 0.307 1.00 49.38 140 ILE A CA 1
ATOM 1073 C C . ILE A 1 140 ? -75.221 -4.455 -0.026 1.00 49.38 140 ILE A C 1
ATOM 1075 O O . ILE A 1 140 ? -75.626 -3.426 0.511 1.00 49.38 140 ILE A O 1
ATOM 1079 N N . THR A 1 141 ? -75.908 -5.112 -0.958 1.00 49.25 141 THR A N 1
ATOM 1080 C CA . THR A 1 141 ? -77.314 -4.875 -1.303 1.00 49.25 141 THR A CA 1
ATOM 1081 C C . THR A 1 141 ? -78.193 -5.292 -0.126 1.00 49.25 141 THR A C 1
ATOM 1083 O O . THR A 1 141 ? -78.100 -6.417 0.359 1.00 49.25 141 THR A O 1
ATOM 1086 N N . GLN A 1 142 ? -79.029 -4.373 0.347 1.00 46.00 142 GLN A N 1
ATOM 1087 C CA . GLN A 1 142 ? -79.903 -4.541 1.504 1.00 46.00 142 GLN A CA 1
ATOM 1088 C C . GLN A 1 142 ? -81.162 -5.333 1.099 1.00 46.00 142 GLN A C 1
ATOM 1090 O O . GLN A 1 142 ? -81.959 -4.849 0.300 1.00 46.00 142 GLN A O 1
ATOM 1095 N N . TYR A 1 143 ? -81.340 -6.549 1.626 1.00 45.34 143 TYR A N 1
ATOM 1096 C CA . TYR A 1 143 ? -82.577 -7.335 1.505 1.00 45.34 143 TYR A CA 1
ATOM 1097 C C . TYR A 1 143 ? -83.373 -7.190 2.812 1.00 45.34 143 TYR A C 1
ATOM 1099 O O . TYR A 1 143 ? -82.856 -7.520 3.878 1.00 45.34 143 TYR A O 1
ATOM 1107 N N . GLN A 1 144 ? -84.597 -6.655 2.755 1.00 47.75 144 GLN A N 1
ATOM 1108 C CA . GLN A 1 144 ? -85.502 -6.557 3.910 1.00 47.75 144 GLN A CA 1
ATOM 1109 C C . GLN A 1 144 ? -86.411 -7.793 3.975 1.00 47.75 144 GLN A C 1
ATOM 1111 O O . GLN A 1 144 ? -87.120 -8.050 3.002 1.00 47.75 144 GLN A O 1
ATOM 1116 N N . PRO A 1 145 ? -86.476 -8.528 5.098 1.00 46.03 145 PRO A N 1
ATOM 1117 C CA . PRO A 1 145 ? -87.583 -9.440 5.331 1.00 46.03 145 PRO A CA 1
ATOM 1118 C C . PRO A 1 145 ? -88.783 -8.688 5.930 1.00 46.03 145 PRO A C 1
ATOM 1120 O O . PRO A 1 145 ? -88.672 -7.962 6.917 1.00 46.03 145 PRO A O 1
ATOM 1123 N N . MET A 1 146 ? -89.930 -8.871 5.279 1.00 38.56 146 MET A N 1
ATOM 1124 C CA . MET A 1 146 ? -91.264 -8.408 5.660 1.00 38.56 146 MET A CA 1
ATOM 1125 C C . MET A 1 146 ? -91.770 -9.231 6.857 1.00 38.56 146 MET A C 1
ATOM 1127 O O . MET A 1 146 ? -91.718 -10.459 6.821 1.00 38.56 146 MET A O 1
ATOM 1131 N N . TYR A 1 147 ? -92.226 -8.568 7.921 1.00 43.56 147 TYR A N 1
ATOM 1132 C CA . TYR A 1 147 ? -92.758 -9.222 9.121 1.00 43.56 147 TYR A CA 1
ATOM 1133 C C . TYR A 1 147 ? -94.215 -9.630 8.872 1.00 43.56 147 TYR A C 1
ATOM 1135 O O . TYR A 1 147 ? -95.035 -8.771 8.543 1.00 43.56 147 TYR A O 1
ATOM 1143 N N . GLN A 1 148 ? -94.535 -10.916 9.021 1.00 38.50 148 GLN A N 1
ATOM 1144 C CA . GLN A 1 148 ? -95.910 -11.407 8.974 1.00 38.50 148 GLN A CA 1
ATOM 1145 C C . GLN A 1 148 ? -96.189 -12.268 10.206 1.00 38.50 148 GLN A C 1
ATOM 1147 O O . GLN A 1 148 ? -95.459 -13.204 10.521 1.00 38.50 148 GLN A O 1
ATOM 1152 N N . ASP A 1 149 ? -97.223 -11.845 10.915 1.00 40.44 149 ASP A N 1
ATOM 1153 C CA . ASP A 1 149 ? -97.623 -12.199 12.271 1.00 40.44 149 ASP A CA 1
ATOM 1154 C C . ASP A 1 149 ? -98.646 -13.342 12.234 1.00 40.44 149 ASP A C 1
ATOM 1156 O O . ASP A 1 149 ? -99.665 -13.161 11.578 1.00 40.44 149 ASP A O 1
ATOM 1160 N N . TYR A 1 150 ? -98.405 -14.487 12.895 1.00 38.94 150 TYR A N 1
ATOM 1161 C CA . TYR A 1 150 ? -99.446 -15.493 13.178 1.00 38.94 150 TYR A CA 1
ATOM 1162 C C . TYR A 1 150 ? -99.126 -16.383 14.401 1.00 38.94 150 TYR A C 1
ATOM 1164 O O . TYR A 1 150 ? -98.164 -17.145 14.407 1.00 38.94 150 TYR A O 1
ATOM 1172 N N . TYR A 1 151 ? -99.995 -16.241 15.410 1.00 35.66 151 TYR A N 1
ATOM 1173 C CA . TYR A 1 151 ? -100.579 -17.196 16.371 1.00 35.66 151 TYR A CA 1
ATOM 1174 C C . TYR A 1 151 ? -99.856 -18.510 16.745 1.00 35.66 151 TYR A C 1
ATOM 1176 O O . TYR A 1 151 ? -99.571 -19.368 15.916 1.00 35.66 151 TYR A O 1
ATOM 1184 N N . TYR A 1 152 ? -99.706 -18.701 18.063 1.00 46.53 152 TYR A N 1
ATOM 1185 C CA . TYR A 1 152 ? -99.263 -19.929 18.730 1.00 46.53 152 TYR A CA 1
ATOM 1186 C C . TYR A 1 152 ? -100.438 -20.889 18.967 1.00 46.53 152 TYR A C 1
ATOM 1188 O O . TYR A 1 152 ? -101.441 -20.496 19.565 1.00 46.53 152 TYR A O 1
ATOM 1196 N N . GLU A 1 153 ? -100.273 -22.155 18.582 1.00 38.22 153 GLU A N 1
ATOM 1197 C CA . GLU A 1 153 ? -101.185 -23.256 18.911 1.00 38.22 153 GLU A CA 1
ATOM 1198 C C . GLU A 1 153 ? -100.366 -24.448 19.462 1.00 38.22 153 GLU A C 1
ATOM 1200 O O . GLU A 1 153 ? -99.280 -24.7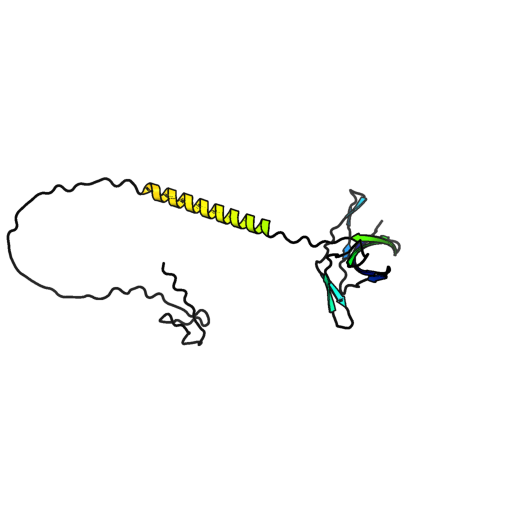22 18.939 1.00 38.22 153 GLU A O 1
ATOM 1205 N N . PRO A 1 154 ? -100.790 -25.109 20.561 1.00 48.72 154 PRO A N 1
ATOM 1206 C CA . PRO A 1 154 ? -99.909 -25.964 21.352 1.00 48.72 154 PRO A CA 1
ATOM 1207 C C . PRO A 1 154 ? -99.951 -27.457 20.984 1.00 48.72 154 PRO A C 1
ATOM 1209 O O . PRO A 1 154 ? -100.973 -27.996 20.571 1.00 48.72 154 PRO A O 1
ATOM 1212 N N . SER A 1 155 ? -98.858 -28.127 21.370 1.00 46.12 155 SER A N 1
ATOM 1213 C CA . SER A 1 155 ? -98.692 -29.558 21.696 1.00 46.12 155 SER A CA 1
ATOM 1214 C C . SER A 1 155 ? -98.719 -30.598 20.564 1.00 46.12 155 SER A C 1
ATOM 1216 O O . SER A 1 155 ? -99.663 -30.670 19.791 1.00 46.12 155 SER A O 1
ATOM 1218 N N . ILE A 1 156 ? -97.692 -31.463 20.538 1.00 45.53 156 ILE A N 1
ATOM 1219 C CA . ILE A 1 156 ? -97.768 -32.936 20.672 1.00 45.53 156 ILE A CA 1
ATOM 1220 C C . ILE A 1 156 ? -96.331 -33.507 20.720 1.00 45.53 156 ILE A C 1
ATOM 1222 O O . ILE A 1 156 ? -95.404 -32.980 20.112 1.00 45.53 156 ILE A O 1
ATOM 1226 N N . GLU A 1 157 ? -96.162 -34.541 21.542 1.00 46.28 157 GLU A N 1
ATOM 1227 C CA . GLU A 1 157 ? -94.923 -35.144 22.043 1.00 46.28 157 GLU A CA 1
ATOM 1228 C C . GLU A 1 157 ? -94.173 -36.077 21.052 1.00 46.28 157 GLU A C 1
ATOM 1230 O O . GLU A 1 157 ? -94.812 -36.765 20.258 1.00 46.28 157 GLU A O 1
ATOM 1235 N N . LYS A 1 158 ? -92.848 -36.235 21.299 1.00 41.97 158 LYS A N 1
ATOM 1236 C CA . LYS A 1 158 ? -92.029 -37.489 21.237 1.00 41.97 158 LYS A CA 1
ATOM 1237 C C . LYS A 1 158 ? -91.505 -37.976 19.850 1.00 41.97 158 LYS A C 1
ATOM 1239 O O . LYS A 1 158 ? -92.195 -37.744 18.866 1.00 41.97 158 LYS A O 1
ATOM 1244 N N . PRO A 1 159 ? -90.366 -38.726 19.722 1.00 45.31 159 PRO A N 1
ATOM 1245 C CA . PRO A 1 159 ? -89.339 -39.177 20.691 1.00 45.31 159 PRO A CA 1
ATOM 1246 C C . PRO A 1 159 ? -87.872 -38.765 20.395 1.00 45.31 159 PRO A C 1
ATOM 1248 O O . PRO A 1 159 ? -87.520 -38.280 19.325 1.00 45.31 159 PRO A O 1
ATOM 1251 N N . GLU A 1 160 ? -87.041 -39.043 21.404 1.00 47.22 160 GLU A N 1
ATOM 1252 C CA . GLU A 1 160 ? -85.574 -39.109 21.461 1.00 47.22 160 GLU A CA 1
ATOM 1253 C C . GLU A 1 160 ? -84.948 -40.105 20.466 1.00 47.22 160 GLU A C 1
ATOM 1255 O O . GLU A 1 160 ? -85.487 -41.196 20.334 1.00 47.22 160 GLU A O 1
ATOM 1260 N N . GLU A 1 161 ? -83.762 -39.788 19.918 1.00 41.31 161 GLU A N 1
ATOM 1261 C CA . GLU A 1 161 ? -82.611 -40.712 19.759 1.00 41.31 161 GLU A CA 1
ATOM 1262 C C . GLU A 1 161 ? -81.311 -39.867 19.810 1.00 41.31 161 GLU A C 1
ATOM 1264 O O . GLU A 1 161 ? -81.079 -38.995 18.979 1.00 41.31 161 GLU A O 1
ATOM 1269 N N . THR A 1 162 ? -80.621 -39.815 20.952 1.00 34.41 162 THR A N 1
ATOM 1270 C CA . THR A 1 162 ? -79.455 -40.645 21.329 1.00 34.41 162 THR A CA 1
ATOM 1271 C C . THR A 1 162 ? -78.138 -40.266 20.619 1.00 34.41 162 THR A C 1
ATOM 1273 O O . THR A 1 162 ? -77.755 -40.828 19.604 1.00 34.41 162 THR A O 1
ATOM 1276 N N . TYR A 1 163 ? -77.461 -39.299 21.252 1.00 44.81 163 TYR A N 1
ATOM 1277 C CA . TYR A 1 163 ? -76.020 -39.124 21.521 1.00 44.81 163 TYR A CA 1
ATOM 1278 C C . TYR A 1 163 ? -74.952 -39.570 20.508 1.00 44.81 163 TYR A C 1
ATOM 1280 O O . TYR A 1 163 ? -74.798 -40.753 20.235 1.00 44.81 163 TYR A O 1
ATOM 1288 N N . LEU A 1 164 ? -74.068 -38.620 20.169 1.00 39.72 164 LEU A N 1
ATOM 1289 C CA . LEU A 1 164 ? -72.603 -38.727 20.308 1.00 39.72 164 LEU A CA 1
ATOM 1290 C C . LEU A 1 164 ? -71.978 -37.319 20.167 1.00 39.72 164 LEU A C 1
ATOM 1292 O O . LEU A 1 164 ? -71.784 -36.811 19.069 1.00 39.72 164 LEU A O 1
ATOM 1296 N N . THR A 1 165 ? -71.664 -36.681 21.293 1.00 46.91 165 THR A N 1
ATOM 1297 C CA . THR A 1 165 ? -70.543 -35.726 21.426 1.00 46.91 165 THR A CA 1
ATOM 1298 C C . THR A 1 165 ? -69.444 -36.472 22.188 1.00 46.91 165 THR A C 1
ATOM 1300 O O . THR A 1 165 ? -69.795 -37.250 23.080 1.00 46.91 165 THR A O 1
ATOM 1303 N N . PRO A 1 166 ? -68.148 -36.352 21.834 1.00 46.81 166 PRO A N 1
ATOM 1304 C CA . PRO A 1 166 ? -67.357 -35.108 21.943 1.00 46.81 166 PRO A CA 1
ATOM 1305 C C . PRO A 1 166 ? -66.320 -34.996 20.779 1.00 46.81 166 PRO A C 1
ATOM 1307 O O . PRO A 1 166 ? -66.346 -35.816 19.872 1.00 46.81 166 PRO A O 1
ATOM 1310 N N . ASP A 1 167 ? -65.374 -34.071 20.621 1.00 43.28 167 ASP A N 1
ATOM 1311 C CA . ASP A 1 167 ? -64.728 -33.039 21.439 1.00 43.28 167 ASP A CA 1
ATOM 1312 C C . ASP A 1 167 ? -63.919 -32.140 20.454 1.00 43.28 167 ASP A C 1
ATOM 1314 O O . ASP A 1 167 ? -63.443 -32.656 19.433 1.00 43.28 167 ASP A O 1
ATOM 1318 N N . PRO A 1 168 ? -63.711 -30.832 20.697 1.00 51.28 168 PRO A N 1
ATOM 1319 C CA . PRO A 1 168 ? -63.106 -29.899 19.754 1.00 51.28 168 PRO A CA 1
ATOM 1320 C C . PRO A 1 168 ? -61.608 -29.698 20.045 1.00 51.28 168 PRO A C 1
ATOM 1322 O O . PRO A 1 168 ? -61.232 -28.684 20.618 1.00 51.28 168 PRO A O 1
ATOM 1325 N N . LEU A 1 169 ? -60.724 -30.629 19.668 1.00 51.28 169 LEU A N 1
ATOM 1326 C CA . LEU A 1 169 ? -59.268 -30.452 19.862 1.00 51.28 169 LEU A CA 1
ATOM 1327 C C . LEU A 1 169 ? -58.415 -31.097 18.750 1.00 51.28 169 LEU A C 1
ATOM 1329 O O . LEU A 1 169 ? -57.520 -31.897 19.008 1.00 51.28 169 LEU A O 1
ATOM 1333 N N . SER A 1 170 ? -58.655 -30.736 17.487 1.00 43.59 170 SER A N 1
ATOM 1334 C CA . SER A 1 170 ? -57.864 -31.219 16.339 1.00 43.59 170 SER A CA 1
ATOM 1335 C C . SER A 1 170 ? -56.782 -30.237 15.856 1.00 43.59 170 SER A C 1
ATOM 1337 O O . SER A 1 170 ? -56.590 -30.077 14.653 1.00 43.59 170 SER A O 1
ATOM 1339 N N . HIS A 1 171 ? -56.059 -29.586 16.768 1.00 44.84 171 HIS A N 1
ATOM 1340 C CA . HIS A 1 171 ? -54.836 -28.837 16.445 1.00 44.84 171 HIS A CA 1
ATOM 1341 C C . HIS A 1 171 ? -53.700 -29.279 17.374 1.00 44.84 171 HIS A C 1
ATOM 1343 O O . HIS A 1 171 ? -53.304 -28.568 18.289 1.00 44.84 171 HIS A O 1
ATOM 1349 N N . LEU A 1 172 ? -53.191 -30.493 17.157 1.00 46.69 172 LEU A N 1
ATOM 1350 C CA . LEU A 1 172 ? -51.900 -30.904 17.708 1.00 46.69 172 LEU A CA 1
ATOM 1351 C C . LEU A 1 172 ? -50.832 -30.641 16.645 1.00 46.69 172 LEU A C 1
ATOM 1353 O O . LEU A 1 172 ? -50.603 -31.464 15.758 1.00 46.69 172 LEU A O 1
ATOM 1357 N N . GLU A 1 173 ? -50.210 -29.467 16.726 1.00 57.34 173 GLU A N 1
ATOM 1358 C CA . GLU A 1 173 ? -48.940 -29.191 16.057 1.00 57.34 173 GLU A CA 1
ATOM 1359 C C . GLU A 1 173 ? -47.896 -30.199 16.558 1.00 57.34 173 GLU A C 1
ATOM 1361 O O . GLU A 1 173 ? -47.689 -30.383 17.757 1.00 57.34 173 GLU A O 1
ATOM 1366 N N . GLN A 1 174 ? -47.285 -30.928 15.629 1.00 64.50 174 GLN A N 1
ATOM 1367 C CA . GLN A 1 174 ? -46.272 -31.934 15.929 1.00 64.50 174 GLN A CA 1
ATOM 1368 C C . GLN A 1 174 ? -44.911 -31.245 16.087 1.00 64.50 174 GLN A C 1
ATOM 1370 O O . GLN A 1 174 ? -44.399 -30.671 15.128 1.00 64.50 174 GLN A O 1
ATOM 1375 N N . PHE A 1 175 ? -44.305 -31.319 17.276 1.00 69.56 175 PHE A N 1
ATOM 1376 C CA . PHE A 1 175 ? -43.016 -30.682 17.567 1.00 69.56 175 PHE A CA 1
ATOM 1377 C C . PHE A 1 175 ? -41.854 -31.676 17.424 1.00 69.56 175 PHE A C 1
ATOM 1379 O O . PHE A 1 175 ? -41.904 -32.785 17.952 1.00 69.56 175 PHE A O 1
ATOM 1386 N N . TYR A 1 176 ? -40.774 -31.278 16.747 1.00 79.19 176 TYR A N 1
ATOM 1387 C CA . TYR A 1 176 ? -39.535 -32.060 16.630 1.00 79.19 176 TYR A CA 1
ATOM 1388 C C . TYR A 1 176 ? -38.373 -31.320 17.295 1.00 79.19 176 TYR A C 1
ATOM 1390 O O . TYR A 1 176 ? -38.279 -30.095 17.220 1.00 79.19 176 TYR A O 1
ATOM 1398 N N . CYS A 1 177 ? -37.475 -32.056 17.951 1.00 78.81 177 CYS A N 1
ATOM 1399 C CA . CYS A 1 177 ? -36.277 -31.482 18.556 1.00 78.81 177 CYS A CA 1
ATOM 1400 C C . CYS A 1 177 ? -35.269 -31.064 17.463 1.00 78.81 177 CYS A C 1
ATOM 1402 O O . CYS A 1 177 ? -34.834 -31.929 16.703 1.00 78.81 177 CYS A O 1
ATOM 1404 N N . PRO A 1 178 ? -34.813 -29.799 17.409 1.00 76.12 178 PRO A N 1
ATOM 1405 C CA . PRO A 1 178 ? -33.851 -29.339 16.405 1.00 76.12 178 PRO A CA 1
ATOM 1406 C C . PRO A 1 178 ? -32.433 -29.898 16.609 1.00 76.12 178 PRO A C 1
ATOM 1408 O O . PRO A 1 178 ? -31.624 -29.850 15.690 1.00 76.12 178 PRO A O 1
ATOM 1411 N N . PHE A 1 179 ? -32.125 -30.442 17.790 1.00 79.06 179 PHE A N 1
ATOM 1412 C CA . PHE A 1 179 ? -30.788 -30.949 18.118 1.00 79.06 179 PHE A CA 1
ATOM 1413 C C . PHE A 1 179 ? -30.614 -32.444 17.831 1.00 79.06 179 PHE A C 1
ATOM 1415 O O . PHE A 1 179 ? -29.538 -32.865 17.422 1.00 79.06 179 PHE A O 1
ATOM 1422 N N . CYS A 1 180 ? -31.657 -33.258 18.032 1.00 78.56 180 CYS A N 1
ATOM 1423 C CA . CYS A 1 180 ? -31.591 -34.710 17.807 1.00 78.56 180 CYS A CA 1
ATOM 1424 C C . CYS A 1 180 ? -32.588 -35.240 16.768 1.00 78.56 180 CYS A C 1
ATOM 1426 O O . CYS A 1 180 ? -32.568 -36.428 16.456 1.00 78.56 180 CYS A O 1
ATOM 1428 N N . GLY A 1 181 ? -33.478 -34.391 16.248 1.00 74.88 181 GLY A N 1
ATOM 1429 C CA . GLY A 1 181 ? -34.474 -34.758 15.239 1.00 74.88 181 GLY A CA 1
ATOM 1430 C C . GLY A 1 181 ? -35.626 -35.627 15.749 1.00 74.88 181 GLY A C 1
ATOM 1431 O O . GLY A 1 181 ? -36.487 -36.010 14.961 1.00 74.88 181 GLY A O 1
ATOM 1432 N N . GLN A 1 182 ? -35.675 -35.954 17.046 1.00 78.94 182 GLN A N 1
ATOM 1433 C CA . GLN A 1 182 ? -36.720 -36.818 17.600 1.00 78.94 182 GLN A CA 1
ATOM 1434 C C . GLN A 1 182 ? -38.004 -36.049 17.929 1.00 78.94 182 GLN A C 1
ATOM 1436 O O . GLN A 1 182 ? -37.973 -34.877 18.316 1.00 78.94 182 GLN A O 1
ATOM 1441 N N . PHE A 1 183 ? -39.138 -36.729 17.759 1.00 79.44 183 PHE A N 1
ATOM 1442 C CA . PHE A 1 183 ? -40.469 -36.188 18.011 1.00 79.44 183 PHE A CA 1
ATOM 1443 C C . PHE A 1 183 ? -40.687 -35.914 19.503 1.00 79.44 183 PHE A C 1
ATOM 1445 O O . PHE A 1 183 ? -40.351 -36.734 20.358 1.00 79.44 183 PHE A O 1
ATOM 1452 N N . VAL A 1 184 ? -41.285 -34.766 19.811 1.00 76.31 184 VAL A N 1
ATOM 1453 C CA . VAL A 1 184 ? -41.648 -34.357 21.164 1.00 76.31 184 VAL A CA 1
ATOM 1454 C C . VAL A 1 184 ? -43.157 -34.144 21.202 1.00 76.31 184 VAL A C 1
ATOM 1456 O O . VAL A 1 184 ? -43.706 -33.284 20.523 1.00 76.31 184 VAL A O 1
ATOM 1459 N N . THR A 1 185 ? -43.838 -34.941 22.021 1.00 67.88 185 THR A N 1
ATOM 1460 C CA . THR A 1 185 ? -45.306 -34.969 22.104 1.00 67.88 185 THR A CA 1
ATOM 1461 C C . THR A 1 185 ? -45.934 -33.682 22.641 1.00 67.88 185 THR A C 1
ATOM 1463 O O . THR A 1 185 ? -47.121 -33.463 22.426 1.00 67.88 185 THR A O 1
ATOM 1466 N N . GLN A 1 186 ? -45.177 -32.854 23.367 1.00 67.12 186 GLN A N 1
ATOM 1467 C CA . GLN A 1 186 ? -45.637 -31.610 23.994 1.00 67.12 186 GLN A CA 1
ATOM 1468 C C . GLN A 1 186 ? -44.485 -30.594 24.056 1.00 67.12 186 GLN A C 1
ATOM 1470 O O . GLN A 1 186 ? -43.333 -31.016 24.205 1.00 67.12 186 GLN A O 1
ATOM 1475 N N . PRO A 1 187 ? -44.756 -29.278 24.019 1.00 65.38 187 PRO A N 1
ATOM 1476 C CA . PRO A 1 187 ? -43.727 -28.264 24.231 1.00 65.38 187 PRO A CA 1
ATOM 1477 C C . PRO A 1 187 ? -43.148 -28.412 25.646 1.00 65.38 187 PRO A C 1
ATOM 1479 O O . PRO A 1 187 ? -43.816 -28.190 26.654 1.00 65.38 187 PRO A O 1
ATOM 1482 N N . LYS A 1 188 ? -41.891 -28.852 25.737 1.00 68.50 188 LYS A N 1
ATOM 1483 C CA . LYS A 1 188 ? -41.155 -29.034 26.996 1.00 68.50 188 LYS A CA 1
ATOM 1484 C C . LYS A 1 188 ? -39.878 -28.212 26.958 1.00 68.50 188 LYS A C 1
ATOM 1486 O O . LYS A 1 188 ? -39.235 -28.138 25.922 1.00 68.50 188 LYS A O 1
ATOM 1491 N N . LYS A 1 189 ? -39.467 -27.669 28.108 1.00 73.56 189 LYS A N 1
ATOM 1492 C CA . LYS A 1 189 ? -38.240 -26.859 28.233 1.00 73.56 189 LYS A CA 1
ATOM 1493 C C . LYS A 1 189 ? -36.952 -27.626 27.914 1.00 73.56 189 LYS A C 1
ATOM 1495 O O . LYS A 1 189 ? -35.950 -26.997 27.604 1.00 73.56 189 LYS A O 1
ATOM 1500 N N . PHE A 1 190 ? -36.971 -28.957 27.994 1.00 77.62 190 PHE A N 1
ATOM 1501 C CA . PHE A 1 190 ? -35.830 -29.823 27.696 1.00 77.62 190 PHE A CA 1
ATOM 1502 C C . PHE A 1 190 ? -36.284 -31.049 26.903 1.00 77.62 190 PHE A C 1
ATOM 1504 O O . PHE A 1 190 ? -37.365 -31.594 27.154 1.00 77.62 190 PHE A O 1
ATOM 1511 N N . CYS A 1 191 ? -35.457 -31.497 25.959 1.00 81.56 191 CYS A N 1
ATOM 1512 C CA . CYS A 1 191 ? -35.723 -32.700 25.181 1.00 81.56 191 CYS A CA 1
ATOM 1513 C C . CYS A 1 191 ? -35.523 -33.964 26.043 1.00 81.56 191 CYS A C 1
ATOM 1515 O O . CYS A 1 191 ? -34.436 -34.146 26.590 1.00 81.56 191 CYS A O 1
ATOM 1517 N N . PRO A 1 192 ? -36.498 -34.891 26.124 1.00 77.19 192 PRO A N 1
ATOM 1518 C CA . PRO A 1 192 ? -36.353 -36.128 26.902 1.00 77.19 192 PRO A CA 1
ATOM 1519 C C . PRO A 1 192 ? -35.341 -37.121 26.308 1.00 77.19 192 PRO A C 1
ATOM 1521 O O . PRO A 1 192 ? -34.960 -38.070 26.985 1.00 77.19 192 PRO A O 1
ATOM 1524 N N . HIS A 1 193 ? -34.920 -36.922 25.057 1.00 80.88 193 HIS A N 1
ATOM 1525 C CA . HIS A 1 193 ? -34.038 -37.846 24.347 1.00 80.88 193 HIS A CA 1
ATOM 1526 C C . HIS A 1 193 ? -32.570 -37.409 24.338 1.00 80.88 193 HIS A C 1
ATOM 1528 O O . HIS A 1 193 ? -31.695 -38.264 24.440 1.00 80.88 193 HIS A O 1
ATOM 1534 N N . CYS A 1 194 ? -32.287 -36.104 24.246 1.00 81.12 194 CYS A N 1
ATOM 1535 C CA . CYS A 1 194 ? -30.912 -35.585 24.247 1.00 81.12 194 CYS A CA 1
ATOM 1536 C C . CYS A 1 194 ? -30.574 -34.677 25.438 1.00 81.12 194 CYS A C 1
ATOM 1538 O O . CYS A 1 194 ? -29.408 -34.350 25.621 1.00 81.12 194 CYS A O 1
ATOM 1540 N N . GLY A 1 195 ? -31.559 -34.265 26.244 1.00 76.25 195 GLY A N 1
ATOM 1541 C CA . GLY A 1 195 ? -31.354 -33.390 27.404 1.00 76.25 195 GLY A CA 1
ATOM 1542 C C . GLY A 1 195 ? -31.176 -31.902 27.080 1.00 76.25 195 GLY A C 1
ATOM 1543 O O . GLY A 1 195 ? -31.147 -31.094 28.003 1.00 76.25 195 GLY A O 1
ATOM 1544 N N . GLU A 1 196 ? -31.107 -31.527 25.800 1.00 80.19 196 GLU A N 1
ATOM 1545 C CA . GLU A 1 196 ? -30.878 -30.141 25.375 1.00 80.19 196 GLU A CA 1
ATOM 1546 C C . GLU A 1 196 ? -32.103 -29.246 25.626 1.00 80.19 196 GLU A C 1
ATOM 1548 O O . GLU A 1 196 ? -33.252 -29.701 25.525 1.00 80.19 196 GLU A O 1
ATOM 1553 N N . SER A 1 197 ? -31.869 -27.970 25.951 1.00 81.81 197 SER A N 1
ATOM 1554 C CA . SER A 1 197 ? -32.950 -27.013 26.220 1.00 81.81 197 SER A CA 1
ATOM 1555 C C . SER A 1 197 ? -33.669 -26.583 24.936 1.00 81.81 197 SER A C 1
ATOM 1557 O O . SER A 1 197 ? -33.040 -26.311 23.916 1.00 81.81 197 SER A O 1
ATOM 1559 N N . LEU A 1 198 ? -35.001 -26.534 24.977 1.00 77.31 198 LEU A N 1
ATOM 1560 C CA . LEU A 1 198 ? -35.854 -26.151 23.853 1.00 77.31 198 LEU A CA 1
ATOM 1561 C C . LEU A 1 198 ? -36.593 -24.854 24.197 1.00 77.31 198 LEU A C 1
ATOM 1563 O O . LEU A 1 198 ? -37.400 -24.816 25.127 1.00 77.31 198 LEU A O 1
ATOM 1567 N N . THR A 1 199 ? -36.330 -23.791 23.438 1.00 67.12 199 THR A N 1
ATOM 1568 C CA . THR A 1 199 ? -37.073 -22.525 23.499 1.00 67.12 199 THR A CA 1
ATOM 1569 C C . THR A 1 199 ? -38.068 -22.472 22.348 1.00 67.12 199 THR A C 1
ATOM 1571 O O . THR A 1 199 ? -37.711 -22.128 21.222 1.00 67.12 199 THR A O 1
ATOM 1574 N N . PHE A 1 200 ? -39.318 -22.839 22.623 1.00 64.25 200 PHE A N 1
ATOM 1575 C CA . PHE A 1 200 ? -40.425 -22.632 21.695 1.00 64.25 200 PHE A 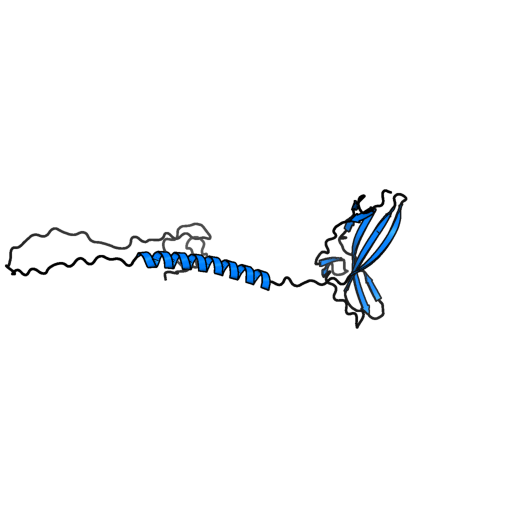CA 1
ATOM 1576 C C . PHE A 1 200 ? -40.953 -21.209 21.906 1.00 64.25 200 PHE A C 1
ATOM 1578 O O . PHE A 1 200 ? -41.512 -20.908 22.958 1.00 64.25 200 PHE A O 1
ATOM 1585 N N . ASN A 1 201 ? -40.714 -20.316 20.944 1.00 48.66 201 ASN A N 1
ATOM 1586 C CA . ASN A 1 201 ? -41.325 -18.990 20.955 1.00 48.66 201 ASN A CA 1
ATOM 1587 C C . ASN A 1 201 ? -42.810 -19.145 20.617 1.00 48.66 201 ASN A C 1
ATOM 1589 O O . ASN A 1 201 ? -43.170 -19.335 19.458 1.00 48.66 201 ASN A O 1
ATOM 1593 N N . GLU A 1 202 ? -43.665 -19.076 21.632 1.00 47.88 202 GLU A N 1
ATOM 1594 C CA . GLU A 1 202 ? -45.099 -18.893 21.438 1.00 47.88 202 GLU A CA 1
ATOM 1595 C C . GLU A 1 202 ? -45.343 -17.441 21.010 1.00 47.88 202 GLU A C 1
ATOM 1597 O O . GLU A 1 202 ? -45.359 -16.531 21.833 1.00 47.88 202 GLU A O 1
ATOM 1602 N N . THR A 1 203 ? -45.507 -17.204 19.710 1.00 36.81 203 THR A N 1
ATOM 1603 C CA . THR A 1 203 ? -46.100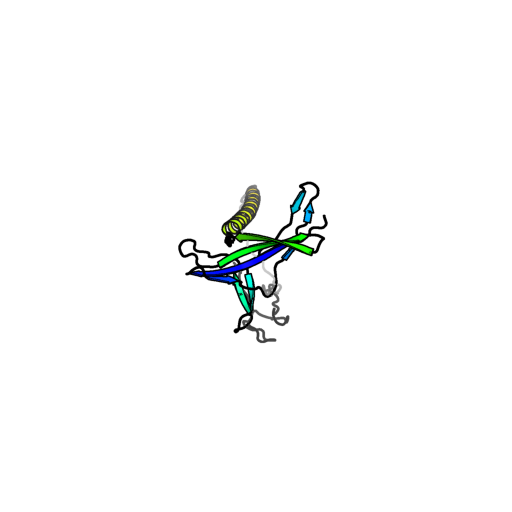 -15.957 19.209 1.00 36.81 203 THR A CA 1
ATOM 1604 C C . THR A 1 203 ? -47.378 -16.291 18.455 1.00 36.81 203 THR A C 1
ATOM 1606 O O . THR A 1 203 ? -47.381 -16.380 17.229 1.00 36.81 203 THR A O 1
ATOM 1609 N N . ASN A 1 204 ? -48.447 -16.500 19.224 1.00 37.19 204 ASN A N 1
ATOM 1610 C CA . ASN A 1 204 ? -49.823 -16.262 18.801 1.00 37.19 204 ASN A CA 1
ATOM 1611 C C . ASN A 1 204 ? -50.257 -14.918 19.403 1.00 37.19 204 ASN A C 1
ATOM 1613 O O . ASN A 1 204 ? -50.662 -14.895 20.559 1.00 37.19 204 ASN A O 1
ATOM 1617 N N . GLU A 1 205 ? -50.087 -13.830 18.646 1.00 32.53 205 GLU A N 1
ATOM 1618 C CA . GLU A 1 205 ? -51.001 -12.673 18.481 1.00 32.53 205 GLU A CA 1
ATOM 1619 C C . GLU A 1 205 ? -50.336 -11.566 17.653 1.00 32.53 205 GLU A C 1
ATOM 1621 O O . GLU A 1 205 ? -49.197 -11.159 17.982 1.00 32.53 205 GLU A O 1
#

Secondary structure (DSSP, 8-state):
---EEEEEEEEEEEESTT-EEEE-BSS--EEEEEEETTTTEEE---PPPSEEEEEETTEEEEEESS---BTTTTEEEEEEEEEEEE-TTS-EEEEEEEE--------HHHHHHHHHHHHHHHHHHHHHHHHHHHHTT-----PPPPP-------------------------PPEE-TTT--EESS--SB-TTT--B--------

Radius of gyration: 40.21 Å; chains: 1; bounding box: 122×60×56 Å

Sequence (205 aa):
SNMRVFVNLFIYVTAGEGTIIGIIPNTFEVAELNYLSSSDKYEGTFTIPITMQYSTIAGIKSVSTATEFDTSTNTGYLGVLIITAYDSEGGSDEFAIILIISEQPIDFSFIIIIVLVVIGIIGFAGMLIYFAKKQKRSKITQYQPMYQDYYYEPSIEKPEETYLTPDPLSHLEQFYCPFCGQFVTQPKKFCPHCGESLTFNETNE

Organism: NCBI:txid412755

Foldseek 3Di:
DPKKKKKWKWKWWDDFPPDIHTFDFPDIQMDIFDQDPVVRDTDDDGDDDQWTWGADPVGIDIDGPQWPQDPVRRGTMWMKMWMWMADPVGDIDIDIDIDRHHPDPPPCVVVVVVVVVVVVVVVVVVVVVVVVVVVVPPDDDDDDDDDDDDDDDDDDDDDDDDDDDDDPDPDQDWDADPPPRHTDRDDDQADPPPRHGDDDDDDDD

pLDDT: mean 77.91, std 18.88, range [32.53, 96.75]